Protein AF-0000000066058927 (afdb_homodimer)

Organism: Dictyostelium discoideum (NCBI:txid44689)

Secondary structure (DSSP, 8-state):
--HHHHHHHHHHHHHHHHHHHHHHHHHHHHTTGGGSHHHHHHHHHHHHHHHHHHHHHH---GGGTTT-GGGGSHHHHHHHHHHHHHHH--SSTHHHHHHHHHHHHHHHHHHHHHHH-----THHHHHHTS--------/--HHHHHHHHHHHHHHHHHHHHHHHHHHHHTTGGGSHHHHHHHHHHHHHHHHHHHHHH---GGGTTT-GGGGSHHHHHHHHHHHHHHH--SSTHHHHHHHHHHHHHHHHHHHHHHH-----THHHHHHTS--------

Foldseek 3Di:
DPLVVVVVVLLVLQLVLLVLLLVLLVVLVVVVVCVDVVSVVSSVVSNVSSVVSNCCSVPPDPVCCVVCVLCLALLSSLVVQLVNLVVQCDDDDSSPVSSVSSNVSSVVSNVVSVVSDRPPPCPVVVVVPPPPPPPPPD/DDLVVVVVVLLVLQLVLLVLLLVLLVVLVVVVVCVDVVSVVSSVVSNVSSVVSNCCSVPPDPVCCVVCVLCLALLSSLVVQLVNLVVQCDDDDSSPVSSVSSNVSSVVSNVVSVVSDRPPPCPVVVVVPPPPPPPPPD

Structure (mmCIF, N/CA/C/O backbone):
data_AF-0000000066058927-model_v1
#
loop_
_entity.id
_entity.type
_entity.pdbx_description
1 polymer 'Membrane protein P8A7'
#
loop_
_atom_site.group_PDB
_atom_site.id
_atom_site.type_symbol
_atom_site.label_atom_id
_atom_site.label_alt_id
_atom_site.label_comp_id
_atom_site.label_asym_id
_atom_site.label_entity_id
_atom_site.label_seq_id
_atom_site.pdbx_PDB_ins_code
_atom_site.Cartn_x
_atom_site.Cartn_y
_atom_site.Cartn_z
_atom_site.occupancy
_atom_site.B_iso_or_equiv
_atom_site.auth_seq_id
_atom_site.auth_comp_id
_atom_site.auth_asym_id
_atom_site.auth_atom_id
_atom_site.pdbx_PDB_model_num
ATOM 1 N N . MET A 1 1 ? -27.188 2.855 18.984 1 59.97 1 MET A N 1
ATOM 2 C CA . MET A 1 1 ? -25.766 2.686 19.266 1 59.97 1 MET A CA 1
ATOM 3 C C . MET A 1 1 ? -25.047 4.031 19.281 1 59.97 1 MET A C 1
ATOM 5 O O . MET A 1 1 ? -25.172 4.816 18.328 1 59.97 1 MET A O 1
ATOM 9 N N . SER A 1 2 ? -24.547 4.34 20.438 1 80.5 2 SER A N 1
ATOM 10 C CA . SER A 1 2 ? -23.828 5.605 20.547 1 80.5 2 SER A CA 1
ATOM 11 C C . SER A 1 2 ? -22.641 5.641 19.594 1 80.5 2 SER A C 1
ATOM 13 O O . SER A 1 2 ? -22.109 4.594 19.203 1 80.5 2 SER A O 1
ATOM 15 N N . GLN A 1 3 ? -22.391 6.734 19.016 1 81.5 3 GLN A N 1
ATOM 16 C CA . GLN A 1 3 ? -21.25 6.938 18.125 1 81.5 3 GLN A CA 1
ATOM 17 C C . GLN A 1 3 ? -19.969 6.379 18.734 1 81.5 3 GLN A C 1
ATOM 19 O O . GLN A 1 3 ? -19.141 5.793 18.031 1 81.5 3 GLN A O 1
ATOM 24 N N . SER A 1 4 ? -19.828 6.434 20.031 1 84.06 4 SER A N 1
ATOM 25 C CA . SER A 1 4 ? -18.641 5.941 20.719 1 84.06 4 SER A CA 1
ATOM 26 C C . SER A 1 4 ? -18.547 4.422 20.625 1 84.06 4 SER A C 1
ATOM 28 O O . SER A 1 4 ? -17.453 3.877 20.422 1 84.06 4 SER A O 1
ATOM 30 N N . THR A 1 5 ? -19.688 3.832 20.766 1 88.44 5 THR A N 1
ATOM 31 C CA . THR A 1 5 ? -19.703 2.375 20.703 1 88.44 5 THR A CA 1
ATOM 32 C C . THR A 1 5 ? -19.375 1.9 19.281 1 88.44 5 THR A C 1
ATOM 34 O O . THR A 1 5 ? -18.672 0.903 19.109 1 88.44 5 THR A O 1
ATOM 37 N N . ALA A 1 6 ? -19.859 2.57 18.359 1 88.31 6 ALA A N 1
ATOM 38 C CA . ALA A 1 6 ? -19.578 2.227 16.969 1 88.31 6 ALA A CA 1
ATOM 39 C C . ALA A 1 6 ? -18.094 2.326 16.656 1 88.31 6 ALA A C 1
ATOM 41 O O . ALA A 1 6 ? -17.531 1.479 15.953 1 88.31 6 ALA A O 1
ATOM 42 N N . TYR A 1 7 ? -17.469 3.305 17.219 1 87.06 7 TYR A N 1
ATOM 43 C CA . TYR A 1 7 ? -16.031 3.5 17.016 1 87.06 7 TYR A CA 1
ATOM 44 C C . TYR A 1 7 ? -15.242 2.357 17.625 1 87.06 7 TYR A C 1
ATOM 46 O O . TYR A 1 7 ? -14.289 1.862 17.016 1 87.06 7 TYR A O 1
ATOM 54 N N . ILE A 1 8 ? -15.641 1.961 18.766 1 90.38 8 ILE A N 1
ATOM 55 C CA . ILE A 1 8 ? -14.945 0.874 19.438 1 90.38 8 ILE A CA 1
ATOM 56 C C . ILE A 1 8 ? -15.125 -0.423 18.656 1 90.38 8 ILE A C 1
ATOM 58 O O . ILE A 1 8 ? -14.188 -1.209 18.516 1 90.38 8 ILE A O 1
ATOM 62 N N . ILE A 1 9 ? -16.266 -0.62 18.141 1 93.12 9 ILE A N 1
ATOM 63 C CA . ILE A 1 9 ? -16.547 -1.818 17.359 1 93.12 9 ILE A CA 1
ATOM 64 C C . ILE A 1 9 ? -15.695 -1.821 16.094 1 93.12 9 ILE A C 1
ATOM 66 O O . ILE A 1 9 ? -15.109 -2.848 15.734 1 93.12 9 ILE A O 1
ATOM 70 N N . LEU A 1 10 ? -15.594 -0.706 15.492 1 93.31 10 LEU A N 1
ATOM 71 C CA . LEU A 1 10 ? -14.805 -0.615 14.266 1 93.31 10 LEU A CA 1
ATOM 72 C C . LEU A 1 10 ? -13.32 -0.834 14.555 1 93.31 10 LEU A C 1
ATOM 74 O O . LEU A 1 10 ? -12.625 -1.489 13.781 1 93.31 10 LEU A O 1
ATOM 78 N N . ASN A 1 11 ? -12.953 -0.323 15.648 1 93.94 11 ASN A N 1
ATOM 79 C CA . ASN A 1 11 ? -11.562 -0.534 16.047 1 93.94 11 ASN A CA 1
ATOM 80 C C . ASN A 1 11 ? -11.258 -2.014 16.266 1 93.94 11 ASN A C 1
ATOM 82 O O . ASN A 1 11 ? -10.234 -2.516 15.805 1 93.94 11 ASN A O 1
ATOM 86 N N . ILE A 1 12 ? -12.078 -2.68 16.875 1 95.5 12 ILE A N 1
ATOM 87 C CA . ILE A 1 12 ? -11.906 -4.105 17.141 1 95.5 12 ILE A CA 1
ATOM 88 C C . ILE A 1 12 ? -11.938 -4.875 15.82 1 95.5 12 ILE A C 1
ATOM 90 O O . ILE A 1 12 ? -11.141 -5.797 15.617 1 95.5 12 ILE A O 1
ATOM 94 N N . LEU A 1 13 ? -12.836 -4.484 14.961 1 96.75 13 LEU A N 1
ATOM 95 C CA . LEU A 1 13 ? -12.922 -5.137 13.656 1 96.75 13 LEU A CA 1
ATOM 96 C C . LEU A 1 13 ? -11.625 -4.969 12.875 1 96.75 13 LEU A C 1
ATOM 98 O O . LEU A 1 13 ? -11.156 -5.91 12.227 1 96.75 13 LEU A O 1
ATOM 102 N N . VAL A 1 14 ? -11.086 -3.771 12.977 1 96.88 14 VAL A N 1
ATOM 103 C CA . VAL A 1 14 ? -9.844 -3.488 12.258 1 96.88 14 VAL A CA 1
ATOM 104 C C . VAL A 1 14 ? -8.703 -4.312 12.852 1 96.88 14 VAL A C 1
ATOM 106 O O . VAL A 1 14 ? -7.875 -4.855 12.117 1 96.88 14 VAL A O 1
ATOM 109 N N . ILE A 1 15 ? -8.688 -4.469 14.156 1 97 15 ILE A N 1
ATOM 110 C CA . ILE A 1 15 ? -7.684 -5.293 14.82 1 97 15 ILE A CA 1
ATOM 111 C C . ILE A 1 15 ? -7.855 -6.75 14.398 1 97 15 ILE A C 1
ATOM 113 O O . ILE A 1 15 ? -6.879 -7.43 14.078 1 97 15 ILE A O 1
ATOM 117 N N . LEU A 1 16 ? -9.023 -7.184 14.297 1 97.25 16 LEU A N 1
ATOM 118 C CA . LEU A 1 16 ? -9.312 -8.555 13.875 1 97.25 16 LEU A CA 1
ATOM 119 C C . LEU A 1 16 ? -8.852 -8.789 12.445 1 97.25 16 LEU A C 1
ATOM 121 O O . LEU A 1 16 ? -8.242 -9.812 12.148 1 97.25 16 LEU A O 1
ATOM 125 N N . ALA A 1 17 ? -9.172 -7.852 11.625 1 97.62 17 ALA A N 1
ATOM 126 C CA . ALA A 1 17 ? -8.719 -7.961 10.242 1 97.62 17 ALA A CA 1
ATOM 127 C C . ALA A 1 17 ? -7.199 -8.047 10.164 1 97.62 17 ALA A C 1
ATOM 129 O O . ALA A 1 17 ? -6.66 -8.859 9.406 1 97.62 17 ALA A O 1
ATOM 130 N N . GLY A 1 18 ? -6.543 -7.188 10.969 1 97.69 18 GLY A N 1
ATOM 131 C CA . GLY A 1 18 ? -5.094 -7.25 11.008 1 97.69 18 GLY A CA 1
ATOM 132 C C . GLY A 1 18 ? -4.566 -8.602 11.469 1 97.69 18 GLY A C 1
ATOM 133 O O . GLY A 1 18 ? -3.582 -9.102 10.922 1 97.69 18 GLY A O 1
ATOM 134 N N . CYS A 1 19 ? -5.172 -9.188 12.391 1 96.94 19 CYS A N 1
ATOM 135 C CA . CYS A 1 19 ? -4.793 -10.508 12.891 1 96.94 19 CYS A CA 1
ATOM 136 C C . CYS A 1 19 ? -4.996 -11.57 11.82 1 96.94 19 CYS A C 1
ATOM 138 O O . CYS A 1 19 ? -4.148 -12.445 11.641 1 96.94 19 CYS A O 1
ATOM 140 N N . PHE A 1 20 ? -6.062 -11.461 11.148 1 96.94 20 PHE A N 1
ATOM 141 C CA . PHE A 1 20 ? -6.316 -12.406 10.062 1 96.94 20 PHE A CA 1
ATOM 142 C C . PHE A 1 20 ? -5.262 -12.273 8.969 1 96.94 20 PHE A C 1
ATOM 144 O O . PHE A 1 20 ? -4.789 -13.273 8.43 1 96.94 20 PHE A O 1
ATOM 151 N N . ILE A 1 21 ? -4.914 -11.062 8.656 1 97.38 21 ILE A N 1
ATOM 152 C CA . ILE A 1 21 ? -3.904 -10.805 7.633 1 97.38 21 ILE A CA 1
ATOM 153 C C . ILE A 1 21 ? -2.568 -11.406 8.07 1 97.38 21 ILE A C 1
ATOM 155 O O . ILE A 1 21 ? -1.904 -12.086 7.281 1 97.38 21 ILE A O 1
ATOM 159 N N . THR A 1 22 ? -2.316 -11.172 9.32 1 96.88 22 THR A N 1
ATOM 160 C CA . THR A 1 22 ? -1.085 -11.734 9.859 1 96.88 22 THR A CA 1
ATOM 161 C C . THR A 1 22 ? -1.123 -13.258 9.812 1 96.88 22 THR A C 1
ATOM 163 O O . THR A 1 22 ? -0.138 -13.906 9.445 1 96.88 22 THR A O 1
ATOM 166 N N . ALA A 1 23 ? -2.219 -13.859 10.102 1 95.56 23 ALA A N 1
ATOM 167 C CA . ALA A 1 23 ? -2.387 -15.312 10.086 1 95.56 23 ALA A CA 1
ATOM 168 C C . ALA A 1 23 ? -2.188 -15.867 8.68 1 95.56 23 ALA A C 1
ATOM 170 O O . ALA A 1 23 ? -1.61 -16.938 8.508 1 95.56 23 ALA A O 1
ATOM 171 N N . CYS A 1 24 ? -2.691 -15.172 7.711 1 94.12 24 CYS A N 1
ATOM 172 C CA . CYS A 1 24 ? -2.508 -15.602 6.328 1 94.12 24 CYS A CA 1
ATOM 173 C C . CYS A 1 24 ? -1.03 -15.602 5.949 1 94.12 24 CYS A C 1
ATOM 175 O O . CYS A 1 24 ? -0.571 -16.484 5.23 1 94.12 24 CYS A O 1
ATOM 177 N N . GLY A 1 25 ? -0.323 -14.656 6.383 1 93.5 25 GLY A N 1
ATOM 178 C CA . GLY A 1 25 ? 1.112 -14.648 6.148 1 93.5 25 GLY A CA 1
ATOM 179 C C . GLY A 1 25 ? 1.828 -15.828 6.777 1 93.5 25 GLY A C 1
ATOM 180 O O . GLY A 1 25 ? 2.666 -16.469 6.133 1 93.5 25 GLY A O 1
ATOM 181 N N . ILE A 1 26 ? 1.483 -16.031 8.008 1 93.56 26 ILE A N 1
ATOM 182 C CA . ILE A 1 26 ? 2.07 -17.172 8.711 1 93.56 26 ILE A CA 1
ATOM 183 C C . ILE A 1 26 ? 1.696 -18.469 8 1 93.56 26 ILE A C 1
ATOM 185 O O . ILE A 1 26 ? 2.533 -19.359 7.84 1 93.56 26 ILE A O 1
ATOM 189 N N . TYR A 1 27 ? 0.489 -18.562 7.574 1 91.06 27 TYR A N 1
ATOM 190 C CA . TYR A 1 27 ? -0.004 -19.75 6.879 1 91.06 27 TYR A CA 1
ATOM 191 C C . TYR A 1 27 ? 0.802 -20 5.609 1 91.06 27 TYR A C 1
ATOM 193 O O . TYR A 1 27 ? 1.1 -21.156 5.281 1 91.06 27 TYR A O 1
ATOM 201 N N . LEU A 1 28 ? 1.137 -18.984 4.902 1 89.31 28 LEU A N 1
ATOM 202 C CA . LEU A 1 28 ? 1.903 -19.141 3.67 1 89.31 28 LEU A CA 1
ATOM 203 C C . LEU A 1 28 ? 3.289 -19.703 3.959 1 89.31 28 LEU A C 1
ATOM 205 O O . LEU A 1 28 ? 3.809 -20.516 3.184 1 89.31 28 LEU A O 1
ATOM 209 N N . PHE A 1 29 ? 3.867 -19.422 5.086 1 88.31 29 PHE A N 1
ATOM 210 C CA . PHE A 1 29 ? 5.203 -19.875 5.445 1 88.31 29 PHE A CA 1
ATOM 211 C C . PHE A 1 29 ? 5.148 -21.297 6.02 1 88.31 29 PHE A C 1
ATOM 213 O O . PHE A 1 29 ? 6.047 -22.094 5.781 1 88.31 29 PHE A O 1
ATOM 220 N N . VAL A 1 30 ? 4.176 -21.672 6.668 1 86.19 30 VAL A N 1
ATOM 221 C CA . VAL A 1 30 ? 4.055 -22.984 7.309 1 86.19 30 VAL A CA 1
ATOM 222 C C . VAL A 1 30 ? 3.688 -24.031 6.27 1 86.19 30 VAL A C 1
ATOM 224 O O . VAL A 1 30 ? 4.16 -25.172 6.336 1 86.19 30 VAL A O 1
ATOM 227 N N . ASN A 1 31 ? 2.848 -23.656 5.309 1 84.31 31 ASN A N 1
ATOM 228 C CA . ASN A 1 31 ? 2.408 -24.641 4.312 1 84.31 31 ASN A CA 1
ATOM 229 C C . ASN A 1 31 ? 3.381 -24.719 3.139 1 84.31 31 ASN A C 1
ATOM 231 O O . ASN A 1 31 ? 3.084 -25.344 2.121 1 84.31 31 ASN A O 1
ATOM 235 N N . GLY A 1 32 ? 4.453 -24.109 3.229 1 73.88 32 GLY A N 1
ATOM 236 C CA . GLY A 1 32 ? 5.512 -24.25 2.238 1 73.88 32 GLY A CA 1
ATOM 237 C C . GLY A 1 32 ? 5.207 -23.547 0.934 1 73.88 32 GLY A C 1
ATOM 238 O O . GLY A 1 32 ? 5.695 -23.938 -0.126 1 73.88 32 GLY A O 1
ATOM 239 N N . LEU A 1 33 ? 4.262 -22.781 0.907 1 68.88 33 LEU A N 1
ATOM 240 C CA . LEU A 1 33 ? 3.938 -22.062 -0.318 1 68.88 33 LEU A CA 1
ATOM 241 C C . LEU A 1 33 ? 4.973 -20.984 -0.602 1 68.88 33 LEU A C 1
ATOM 243 O O . LEU A 1 33 ? 4.914 -20.312 -1.637 1 68.88 33 LEU A O 1
ATOM 247 N N . PHE A 1 34 ? 5.984 -21 0.252 1 68 34 PHE A N 1
ATOM 248 C CA . PHE A 1 34 ? 7.031 -20 0.116 1 68 34 PHE A CA 1
ATOM 249 C C . PHE A 1 34 ? 8.086 -20.453 -0.888 1 68 34 PHE A C 1
ATOM 251 O O . PHE A 1 34 ? 9.008 -19.703 -1.207 1 68 34 PHE A O 1
ATOM 258 N N . HIS A 1 35 ? 7.785 -21.562 -1.46 1 73.25 35 HIS A N 1
ATOM 259 C CA . HIS A 1 35 ? 8.781 -22.078 -2.398 1 73.25 35 HIS A CA 1
ATOM 260 C C . HIS A 1 35 ? 8.742 -21.312 -3.713 1 73.25 35 HIS A C 1
ATOM 262 O O . HIS A 1 35 ? 9.766 -21.172 -4.391 1 73.25 35 HIS A O 1
ATOM 268 N N . SER A 1 36 ? 7.582 -20.828 -3.932 1 79.81 36 SER A N 1
ATOM 269 C CA . SER A 1 36 ? 7.516 -19.938 -5.086 1 79.81 36 SER A CA 1
ATOM 270 C C . SER A 1 36 ? 7.84 -18.5 -4.695 1 79.81 36 SER A C 1
ATOM 272 O O . SER A 1 36 ? 7.566 -18.078 -3.57 1 79.81 36 SER A O 1
ATOM 274 N N . ILE A 1 37 ? 8.477 -17.719 -5.527 1 79.5 37 ILE A N 1
ATOM 275 C CA . ILE A 1 37 ? 8.867 -16.328 -5.254 1 79.5 37 ILE A CA 1
ATOM 276 C C . ILE A 1 37 ? 7.637 -15.523 -4.855 1 79.5 37 ILE A C 1
ATOM 278 O O . ILE A 1 37 ? 7.672 -14.773 -3.873 1 79.5 37 ILE A O 1
ATOM 282 N N . ILE A 1 38 ? 6.582 -15.719 -5.562 1 79.38 38 ILE A N 1
ATOM 283 C CA . ILE A 1 38 ? 5.363 -14.953 -5.309 1 79.38 38 ILE A CA 1
ATOM 284 C C . ILE A 1 38 ? 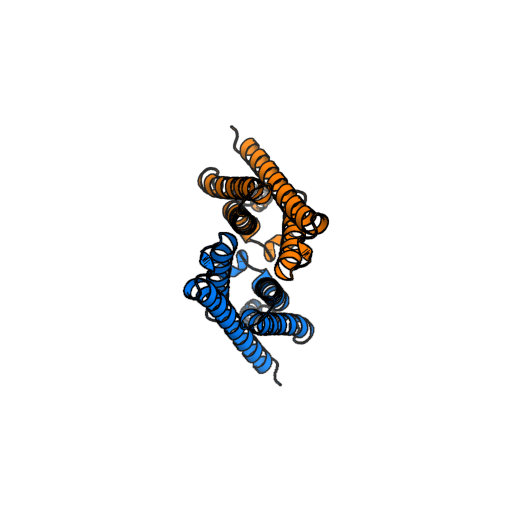4.809 -15.312 -3.934 1 79.38 38 ILE A C 1
ATOM 286 O O . ILE A 1 38 ? 4.348 -14.438 -3.195 1 79.38 38 ILE A O 1
ATOM 290 N N . GLY A 1 39 ? 4.859 -16.594 -3.65 1 85.19 39 GLY A N 1
ATOM 291 C CA . GLY A 1 39 ? 4.387 -17.016 -2.342 1 85.19 39 GLY A CA 1
ATOM 292 C C . GLY A 1 39 ? 5.191 -16.422 -1.197 1 85.19 39 GLY A C 1
ATOM 293 O O . GLY A 1 39 ? 4.625 -16.031 -0.177 1 85.19 39 GLY A O 1
ATOM 294 N N . PHE A 1 40 ? 6.43 -16.375 -1.397 1 87.69 40 PHE A N 1
ATOM 295 C CA . PHE A 1 40 ? 7.324 -15.82 -0.387 1 87.69 40 PHE A CA 1
ATOM 296 C C . PHE A 1 40 ? 7.055 -14.328 -0.186 1 87.69 40 PHE A C 1
ATOM 298 O O . PHE A 1 40 ? 6.961 -13.859 0.949 1 87.69 40 PHE A O 1
ATOM 305 N N . VAL A 1 41 ? 6.867 -13.617 -1.247 1 88.12 41 VAL A N 1
ATOM 306 C CA . VAL A 1 41 ? 6.684 -12.172 -1.202 1 88.12 41 VAL A CA 1
ATOM 307 C C . VAL A 1 41 ? 5.332 -11.844 -0.572 1 88.12 41 VAL A C 1
ATOM 309 O O . VAL A 1 41 ? 5.242 -10.977 0.3 1 88.12 41 VAL A O 1
ATOM 312 N N . LEU A 1 42 ? 4.371 -12.547 -0.969 1 90.56 42 LEU A N 1
ATOM 313 C CA . LEU A 1 42 ? 3.047 -12.328 -0.396 1 90.56 42 LEU A CA 1
ATOM 314 C C . LEU A 1 42 ? 3.049 -12.617 1.102 1 90.56 42 LEU A C 1
ATOM 316 O O . LEU A 1 42 ? 2.377 -11.922 1.871 1 90.56 42 LEU A O 1
ATOM 320 N N . GLY A 1 43 ? 3.787 -13.648 1.456 1 91 43 GLY A N 1
ATOM 321 C CA . GLY A 1 43 ? 3.914 -13.93 2.877 1 91 43 GLY A CA 1
ATOM 322 C C . GLY A 1 43 ? 4.48 -12.766 3.668 1 91 43 GLY A C 1
ATOM 323 O O . GLY A 1 43 ? 3.947 -12.406 4.719 1 91 43 GLY A O 1
ATOM 324 N N . ILE A 1 44 ? 5.465 -12.164 3.096 1 90.31 44 ILE A N 1
ATOM 325 C CA . ILE A 1 44 ? 6.102 -11.023 3.75 1 90.31 44 ILE A CA 1
ATOM 326 C C . ILE A 1 44 ? 5.141 -9.836 3.775 1 90.31 44 ILE A C 1
ATOM 328 O O . ILE A 1 44 ? 5.008 -9.164 4.797 1 90.31 44 ILE A O 1
ATOM 332 N N . TYR A 1 45 ? 4.527 -9.57 2.65 1 93.25 45 TYR A N 1
ATOM 333 C CA . TYR A 1 45 ? 3.555 -8.492 2.539 1 93.25 45 TYR A CA 1
ATOM 334 C C . TYR A 1 45 ? 2.475 -8.617 3.607 1 93.25 45 TYR A C 1
ATOM 336 O O . TYR A 1 45 ? 2.158 -7.641 4.297 1 93.25 45 TYR A O 1
ATOM 344 N N . TYR A 1 46 ? 1.959 -9.789 3.818 1 95.25 46 TYR A N 1
ATOM 345 C CA . TYR A 1 46 ? 0.866 -10 4.762 1 95.25 46 TYR A CA 1
ATOM 346 C C . TYR A 1 46 ? 1.351 -9.859 6.199 1 95.25 46 TYR A C 1
ATOM 348 O O . TYR A 1 46 ? 0.667 -9.258 7.035 1 95.25 46 TYR A O 1
ATOM 356 N N . LEU A 1 47 ? 2.51 -10.336 6.461 1 95.12 47 LEU A N 1
ATOM 357 C CA . LEU A 1 47 ? 3.057 -10.234 7.809 1 95.12 47 LEU A CA 1
ATOM 358 C C . LEU A 1 47 ? 3.316 -8.781 8.188 1 95.12 47 LEU A C 1
ATOM 360 O O . LEU A 1 47 ? 2.891 -8.328 9.25 1 95.12 47 LEU A O 1
ATOM 364 N N . LEU A 1 48 ? 3.896 -8.117 7.289 1 94.12 48 LEU A N 1
ATOM 365 C CA . LEU A 1 48 ? 4.234 -6.723 7.551 1 94.12 48 LEU A CA 1
ATOM 366 C C . LEU A 1 48 ? 2.975 -5.871 7.66 1 94.12 48 LEU A C 1
ATOM 368 O O . LEU A 1 48 ? 2.826 -5.098 8.609 1 94.12 48 LEU A O 1
ATOM 372 N N . ALA A 1 49 ? 2.133 -6.016 6.711 1 95.81 49 ALA A N 1
ATOM 373 C CA . ALA A 1 49 ? 0.917 -5.203 6.699 1 95.81 49 ALA A CA 1
ATOM 374 C C . ALA A 1 49 ? 0.038 -5.516 7.906 1 95.81 49 ALA A C 1
ATOM 376 O O . ALA A 1 49 ? -0.457 -4.605 8.57 1 95.81 49 ALA A O 1
ATOM 377 N N . GLY A 1 50 ? -0.145 -6.84 8.18 1 97.25 50 GLY A N 1
ATOM 378 C CA . GLY A 1 50 ? -0.998 -7.246 9.281 1 97.25 50 GLY A CA 1
ATOM 379 C C . GLY A 1 50 ? -0.508 -6.742 10.633 1 97.25 50 GLY A C 1
ATOM 380 O O . GLY A 1 50 ? -1.274 -6.156 11.398 1 97.25 50 GLY A O 1
ATOM 381 N N . VAL A 1 51 ? 0.713 -6.922 10.906 1 96.38 51 VAL A N 1
ATOM 382 C CA . VAL A 1 51 ? 1.304 -6.504 12.172 1 96.38 51 VAL A CA 1
ATOM 383 C C . VAL A 1 51 ? 1.239 -4.984 12.297 1 96.38 51 VAL A C 1
ATOM 385 O O . VAL A 1 51 ? 0.896 -4.457 13.359 1 96.38 51 VAL A O 1
ATOM 388 N N . CYS A 1 52 ? 1.521 -4.305 11.211 1 95.56 52 CYS A N 1
ATOM 389 C CA . CYS A 1 52 ? 1.473 -2.85 11.219 1 95.56 52 CYS A CA 1
ATOM 390 C C . CYS A 1 52 ? 0.063 -2.352 11.523 1 95.56 52 CYS A C 1
ATOM 392 O O . CYS A 1 52 ? -0.117 -1.423 12.312 1 95.56 52 CYS A O 1
ATOM 394 N N . ILE A 1 53 ? -0.907 -2.93 10.93 1 96.44 53 ILE A N 1
ATOM 395 C CA . ILE A 1 53 ? -2.293 -2.518 11.117 1 96.44 53 ILE A CA 1
ATOM 396 C C . ILE A 1 53 ? -2.695 -2.717 12.578 1 96.44 53 ILE A C 1
ATOM 398 O O . ILE A 1 53 ? -3.289 -1.826 13.195 1 96.44 53 ILE A O 1
ATOM 402 N N . VAL A 1 54 ? -2.332 -3.848 13.148 1 95.62 54 VAL A N 1
ATOM 403 C CA . VAL A 1 54 ? -2.682 -4.133 14.539 1 95.62 54 VAL A CA 1
ATOM 404 C C . VAL A 1 54 ? -1.978 -3.145 15.461 1 95.62 54 VAL A C 1
ATOM 406 O O . VAL A 1 54 ? -2.598 -2.584 16.375 1 95.62 54 VAL A O 1
ATOM 409 N N . LEU A 1 55 ? -0.748 -2.861 15.203 1 93.94 55 LEU A N 1
ATOM 410 C CA . LEU A 1 55 ? 0.02 -1.94 16.031 1 93.94 55 LEU A CA 1
ATOM 411 C C . LEU A 1 55 ? -0.554 -0.529 15.953 1 93.94 55 LEU A C 1
ATOM 413 O O . LEU A 1 55 ? -0.699 0.146 16.969 1 93.94 55 LEU A O 1
ATOM 417 N N . LEU A 1 56 ? -0.916 -0.12 14.781 1 92.31 56 LEU A N 1
ATOM 418 C CA . LEU A 1 56 ? -1.442 1.227 14.586 1 92.31 56 LEU A CA 1
ATOM 419 C C . LEU A 1 56 ? -2.797 1.386 15.266 1 92.31 56 LEU A C 1
ATOM 421 O O . LEU A 1 56 ? -3.141 2.477 15.727 1 92.31 56 LEU A O 1
ATOM 425 N N . GLU A 1 57 ? -3.498 0.342 15.328 1 92.25 57 GLU A N 1
ATOM 426 C CA . GLU A 1 57 ? -4.824 0.416 15.93 1 92.25 57 GLU A CA 1
ATOM 427 C C . GLU A 1 57 ? -4.734 0.434 17.453 1 92.25 57 GLU A C 1
ATOM 429 O O . GLU A 1 57 ? -5.637 0.937 18.125 1 92.25 57 GLU A O 1
ATOM 434 N N . ILE A 1 58 ? -3.674 -0.128 17.938 1 91.62 58 ILE A N 1
ATOM 435 C CA . ILE A 1 58 ? -3.49 -0.148 19.391 1 91.62 58 ILE A CA 1
ATOM 436 C C . ILE A 1 58 ? -2.848 1.16 19.844 1 91.62 58 ILE A C 1
ATOM 438 O O . ILE A 1 58 ? -3.299 1.777 20.812 1 91.62 58 ILE A O 1
ATOM 442 N N . VAL A 1 59 ? -1.824 1.486 19.062 1 87.25 59 VAL A N 1
ATOM 443 C CA . VAL A 1 59 ? -1.087 2.697 19.406 1 87.25 59 VAL A CA 1
ATOM 444 C C . VAL A 1 59 ? -0.786 3.5 18.156 1 87.25 59 VAL A C 1
ATOM 446 O O . VAL A 1 59 ? 0.016 3.076 17.312 1 87.25 59 VAL A O 1
ATOM 449 N N . PHE A 1 60 ? -1.532 4.465 17.859 1 83.56 60 PHE A N 1
ATOM 450 C CA . PHE A 1 60 ? -1.246 5.32 16.719 1 83.56 60 PHE A CA 1
ATOM 451 C C . PHE A 1 60 ? -0.401 6.516 17.141 1 83.56 60 PHE A C 1
ATOM 453 O O . PHE A 1 60 ? -0.927 7.508 17.641 1 83.56 60 PHE A O 1
ATOM 460 N N . PRO A 1 61 ? 0.901 6.371 16.797 1 83.69 61 PRO A N 1
ATOM 461 C CA . PRO A 1 61 ? 1.755 7.512 17.141 1 83.69 61 PRO A CA 1
ATOM 462 C C . PRO A 1 61 ? 1.441 8.758 16.328 1 83.69 61 PRO A C 1
ATOM 464 O O . PRO A 1 61 ? 1.221 8.664 15.109 1 83.69 61 PRO A O 1
ATOM 467 N N . GLN A 1 62 ? 1.426 9.867 16.953 1 86.06 62 GLN A N 1
ATOM 468 C CA . GLN A 1 62 ? 1.082 11.133 16.312 1 86.06 62 GLN A CA 1
ATOM 469 C C . GLN A 1 62 ? 2.059 11.469 15.195 1 86.06 62 GLN A C 1
ATOM 471 O O . GLN A 1 62 ? 1.686 12.102 14.211 1 86.06 62 GLN A O 1
ATOM 476 N N . LYS A 1 63 ? 3.236 10.969 15.352 1 85.69 63 LYS A N 1
ATOM 477 C CA . LYS A 1 63 ? 4.254 11.219 14.336 1 85.69 63 LYS A CA 1
ATOM 478 C C . LYS A 1 63 ? 3.875 10.555 13.016 1 85.69 63 LYS A C 1
ATOM 480 O O . LYS A 1 63 ? 4.281 11.008 11.945 1 85.69 63 LYS A O 1
ATOM 485 N N . LEU A 1 64 ? 3.01 9.586 13.102 1 89.12 64 LEU A N 1
ATOM 486 C CA . LEU A 1 64 ? 2.654 8.82 11.906 1 89.12 64 LEU A CA 1
ATOM 487 C C . LEU A 1 64 ? 1.548 9.523 11.125 1 89.12 64 LEU A C 1
ATOM 489 O O . LEU A 1 64 ? 1.315 9.211 9.961 1 89.12 64 LEU A O 1
ATOM 493 N N . VAL A 1 65 ? 0.995 10.562 11.75 1 86.81 65 VAL A N 1
ATOM 494 C CA . VAL A 1 65 ? -0.102 11.266 11.102 1 86.81 65 VAL A CA 1
ATOM 495 C C . VAL A 1 65 ? 0.424 12.023 9.883 1 86.81 65 VAL A C 1
ATOM 497 O O . VAL A 1 65 ? -0.22 12.047 8.828 1 86.81 65 VAL A O 1
ATOM 500 N N . ASN A 1 66 ? 1.584 12.531 10.062 1 86.56 66 ASN A N 1
ATOM 501 C CA . ASN A 1 66 ? 2.17 13.297 8.969 1 86.56 66 ASN A CA 1
ATOM 502 C C . ASN A 1 66 ? 2.604 12.391 7.82 1 86.56 66 ASN A C 1
ATOM 504 O O . ASN A 1 66 ? 2.701 12.836 6.676 1 86.56 66 ASN A O 1
ATOM 508 N N . LEU A 1 67 ? 2.773 11.133 8.156 1 88.31 67 LEU A N 1
ATOM 509 C CA . LEU A 1 67 ? 3.229 10.188 7.141 1 88.31 67 LEU A CA 1
ATOM 510 C C . LEU A 1 67 ? 2.051 9.43 6.535 1 88.31 67 LEU A C 1
ATOM 512 O O . LEU A 1 67 ? 2.021 9.188 5.328 1 88.31 67 LEU A O 1
ATOM 516 N N . PHE A 1 68 ? 1.144 9.094 7.457 1 90.94 68 PHE A N 1
ATOM 517 C CA . PHE A 1 68 ? 0.005 8.281 7.051 1 90.94 68 PHE A CA 1
ATOM 518 C C . PHE A 1 68 ? -1.308 8.961 7.418 1 90.94 68 PHE A C 1
ATOM 520 O O . PHE A 1 68 ? -2.174 8.352 8.047 1 90.94 68 PHE A O 1
ATOM 527 N N . GLY A 1 69 ? -1.474 10.172 6.891 1 90.19 69 GLY A N 1
ATOM 528 C CA . GLY A 1 69 ? -2.676 10.93 7.211 1 90.19 69 GLY A CA 1
ATOM 529 C C . GLY A 1 69 ? -3.949 10.25 6.746 1 90.19 69 GLY A C 1
ATOM 530 O O . GLY A 1 69 ? -4.984 10.336 7.41 1 90.19 69 GLY A O 1
ATOM 531 N N . PHE A 1 70 ? -3.889 9.539 5.699 1 90.75 70 PHE A N 1
ATOM 532 C CA . PHE A 1 70 ? -5.062 8.867 5.16 1 90.75 70 PHE A CA 1
ATOM 533 C C . PHE A 1 70 ? -5.586 7.82 6.137 1 90.75 70 PHE A C 1
ATOM 535 O O . PHE A 1 70 ? -6.781 7.523 6.156 1 90.75 70 PHE A O 1
ATOM 542 N N . TYR A 1 71 ? -4.668 7.332 6.949 1 91.88 71 TYR A N 1
ATOM 543 C CA . TYR A 1 71 ? -5.023 6.25 7.863 1 91.88 71 TYR A CA 1
ATOM 544 C C . TYR A 1 71 ? -5.836 6.777 9.039 1 91.88 71 TYR A C 1
ATOM 546 O O . TYR A 1 71 ? -6.469 6 9.766 1 91.88 71 TYR A O 1
ATOM 554 N N . THR A 1 72 ? -5.852 8.086 9.195 1 89.62 72 THR A N 1
ATOM 555 C CA . THR A 1 72 ? -6.617 8.664 10.297 1 89.62 72 THR A CA 1
ATOM 556 C C . THR A 1 72 ? -8.109 8.688 9.961 1 89.62 72 THR A C 1
ATOM 558 O O . THR A 1 72 ? -8.945 8.852 10.852 1 89.62 72 THR A O 1
ATOM 561 N N . TYR A 1 73 ? -8.344 8.438 8.711 1 89.12 73 TYR A N 1
ATOM 562 C CA . TYR A 1 73 ? -9.734 8.383 8.258 1 89.12 73 TYR A CA 1
ATOM 563 C C . TYR A 1 73 ? -10.227 6.945 8.18 1 89.12 73 TYR A C 1
ATOM 565 O O . TYR A 1 73 ? -9.469 6.047 7.797 1 89.12 73 TYR A O 1
ATOM 573 N N . TRP A 1 74 ? -11.477 6.793 8.461 1 91.5 74 TRP A N 1
ATOM 574 C CA . TRP A 1 74 ? -12.07 5.465 8.352 1 91.5 74 TRP A CA 1
ATOM 575 C C . TRP A 1 74 ? -12.086 4.996 6.898 1 91.5 74 TRP A C 1
ATOM 577 O O . TRP A 1 74 ? -11.914 3.807 6.621 1 91.5 74 TRP A O 1
ATOM 587 N N . PHE A 1 75 ? -12.273 5.918 6.066 1 92 75 PHE A N 1
ATOM 588 C CA . PHE A 1 75 ? -12.289 5.59 4.645 1 92 75 PHE A CA 1
ATOM 589 C C . PHE A 1 75 ? -10.93 5.074 4.188 1 92 75 PHE A C 1
ATOM 591 O O . PHE A 1 75 ? -10.844 4.074 3.477 1 92 75 PHE A O 1
ATOM 598 N N . GLY A 1 76 ? -9.938 5.77 4.672 1 92.69 76 GLY A N 1
ATOM 599 C CA . GLY A 1 76 ? -8.594 5.352 4.312 1 92.69 76 GLY A CA 1
ATOM 600 C C . GLY A 1 76 ? -8.219 3.99 4.871 1 92.69 76 GLY A C 1
ATOM 601 O O . GLY A 1 76 ? -7.66 3.154 4.16 1 92.69 76 GLY A O 1
ATOM 602 N N . LYS A 1 77 ? -8.602 3.773 6.035 1 94 77 LYS A N 1
ATOM 603 C CA . LYS A 1 77 ? -8.352 2.486 6.672 1 94 77 LYS A CA 1
ATOM 604 C C . LYS A 1 77 ? -9.07 1.358 5.938 1 94 77 LYS A C 1
ATOM 606 O O . LYS A 1 77 ? -8.469 0.321 5.645 1 94 77 LYS A O 1
ATOM 611 N N . GLY A 1 78 ? -10.258 1.66 5.684 1 95.44 78 GLY A N 1
ATOM 612 C CA . GLY A 1 78 ? -11.062 0.662 4.996 1 95.44 78 GLY A CA 1
ATOM 613 C C . GLY A 1 78 ? -10.531 0.321 3.615 1 95.44 78 GLY A C 1
ATOM 614 O O . GLY A 1 78 ? -10.508 -0.849 3.229 1 95.44 78 GLY A O 1
ATOM 615 N N . ALA A 1 79 ? -10.133 1.308 2.949 1 94.62 79 ALA A N 1
ATOM 616 C CA . ALA A 1 79 ? -9.586 1.099 1.607 1 94.62 79 ALA A CA 1
ATOM 617 C C . ALA A 1 79 ? -8.328 0.243 1.653 1 94.62 79 ALA A C 1
ATOM 619 O O . ALA A 1 79 ? -8.164 -0.676 0.847 1 94.62 79 ALA A O 1
ATOM 620 N N . LEU A 1 80 ? -7.484 0.565 2.562 1 95.06 80 LEU A N 1
ATOM 621 C CA . LEU A 1 80 ? -6.246 -0.189 2.711 1 95.06 80 LEU A CA 1
ATOM 622 C C . LEU A 1 80 ? -6.535 -1.649 3.041 1 95.06 80 LEU A C 1
ATOM 624 O O . LEU A 1 80 ? -5.973 -2.553 2.418 1 95.06 80 LEU A O 1
ATOM 628 N N . ILE A 1 81 ? -7.402 -1.853 3.936 1 97.31 81 ILE A N 1
ATOM 629 C CA . ILE A 1 81 ? -7.738 -3.199 4.383 1 97.31 81 ILE A CA 1
ATOM 630 C C . ILE A 1 81 ? -8.406 -3.969 3.246 1 97.31 81 ILE A C 1
ATOM 632 O O . ILE A 1 81 ? -8.125 -5.148 3.035 1 97.31 81 ILE A O 1
ATOM 636 N N . SER A 1 82 ? -9.266 -3.324 2.545 1 95.69 82 SER A N 1
ATOM 637 C CA . SER A 1 82 ? -9.945 -3.969 1.425 1 95.69 82 SER A CA 1
ATOM 638 C C . SER A 1 82 ? -8.953 -4.363 0.333 1 95.69 82 SER A C 1
ATOM 640 O O . SER A 1 82 ? -9.078 -5.434 -0.262 1 95.69 82 SER A O 1
ATOM 642 N N . LEU A 1 83 ? -8.039 -3.518 0.078 1 93.12 83 LEU A N 1
ATOM 643 C CA . LEU A 1 83 ? -7.02 -3.801 -0.93 1 93.12 83 LEU A CA 1
ATOM 644 C C . LEU A 1 83 ? -6.195 -5.023 -0.542 1 93.12 83 LEU A C 1
ATOM 646 O O . LEU A 1 83 ? -5.914 -5.879 -1.383 1 93.12 83 LEU A O 1
ATOM 650 N N . ILE A 1 84 ? -5.793 -5.09 0.712 1 95.12 84 ILE A N 1
ATOM 651 C CA . ILE A 1 84 ? -5.027 -6.234 1.197 1 95.12 84 ILE A CA 1
ATOM 652 C C . ILE A 1 84 ? -5.895 -7.492 1.144 1 95.12 84 ILE A C 1
ATOM 654 O O . ILE A 1 84 ? -5.418 -8.562 0.759 1 95.12 84 ILE A O 1
ATOM 658 N N . GLY A 1 85 ? -7.172 -7.363 1.498 1 95.19 85 GLY A N 1
ATOM 659 C CA . GLY A 1 85 ? -8.094 -8.484 1.42 1 95.19 85 GLY A CA 1
ATOM 660 C C . GLY A 1 85 ? -8.234 -9.039 0.017 1 95.19 85 GLY A C 1
ATOM 661 O O . GLY A 1 85 ? -8.328 -10.258 -0.167 1 95.19 85 GLY A O 1
ATOM 662 N N . LEU A 1 86 ? -8.242 -8.141 -0.883 1 91.81 86 LEU A N 1
ATOM 663 C CA . LEU A 1 86 ? -8.312 -8.57 -2.273 1 91.81 86 LEU A CA 1
ATOM 664 C C . LEU A 1 86 ? -7.09 -9.398 -2.646 1 91.81 86 LEU A C 1
ATOM 666 O O . LEU A 1 86 ? -7.191 -10.359 -3.418 1 91.81 86 LEU A O 1
ATOM 670 N N . LEU A 1 87 ? -5.996 -9.086 -2.127 1 90.75 87 LEU A N 1
ATOM 671 C CA . LEU A 1 87 ? -4.762 -9.812 -2.402 1 90.75 87 LEU A CA 1
ATOM 672 C C . LEU A 1 87 ? -4.789 -11.195 -1.768 1 90.75 87 LEU A C 1
ATOM 674 O O . LEU A 1 87 ? -4.18 -12.133 -2.283 1 90.75 87 LEU A O 1
ATOM 678 N N . ILE A 1 88 ? -5.473 -11.281 -0.692 1 93.12 88 ILE A N 1
ATOM 679 C CA . ILE A 1 88 ? -5.539 -12.539 0.05 1 93.12 88 ILE A CA 1
ATOM 680 C C . ILE A 1 88 ? -6.527 -13.484 -0.626 1 93.12 88 ILE A C 1
ATOM 682 O O . ILE A 1 88 ? -6.375 -14.703 -0.55 1 93.12 88 ILE A O 1
ATOM 686 N N . LEU A 1 89 ? -7.457 -12.945 -1.318 1 88.31 89 LEU A N 1
ATOM 687 C CA . LEU A 1 89 ? -8.523 -13.742 -1.919 1 88.31 89 LEU A CA 1
ATOM 688 C C . LEU A 1 89 ? -7.949 -14.812 -2.84 1 88.31 89 LEU A C 1
ATOM 690 O O . LEU A 1 89 ? -7.164 -14.508 -3.74 1 88.31 89 LEU A O 1
ATOM 694 N N . GLY A 1 90 ? -8.219 -15.977 -2.549 1 84.12 90 GLY A N 1
ATOM 695 C CA . GLY A 1 90 ? -7.762 -17.109 -3.332 1 84.12 90 GLY A CA 1
ATOM 696 C C . GLY A 1 90 ? -8.898 -17.984 -3.842 1 84.12 90 GLY A C 1
ATOM 697 O O . GLY A 1 90 ? -10.062 -17.609 -3.725 1 84.12 90 GLY A O 1
ATOM 698 N N . ASN A 1 91 ? -8.461 -19.016 -4.492 1 76.56 91 ASN A N 1
ATOM 699 C CA . ASN A 1 91 ? -9.438 -19.859 -5.152 1 76.56 91 ASN A CA 1
ATOM 700 C C . ASN A 1 91 ? -10.164 -20.766 -4.156 1 76.56 91 ASN A C 1
ATOM 702 O O . ASN A 1 91 ? -11.328 -21.109 -4.359 1 76.56 91 ASN A O 1
ATOM 706 N N . SER A 1 92 ? -9.531 -21.219 -3.234 1 74.06 92 SER A N 1
ATOM 707 C CA . SER A 1 92 ? -10.273 -22.078 -2.324 1 74.06 92 SER A CA 1
ATOM 708 C C . SER A 1 92 ? -9.57 -22.203 -0.973 1 74.06 92 SER A C 1
ATOM 710 O O . SER A 1 92 ? -8.438 -21.75 -0.818 1 74.06 92 SER A O 1
ATOM 712 N N . GLY A 1 93 ? -10.453 -22.562 0.008 1 83.44 93 GLY A N 1
ATOM 713 C CA . GLY A 1 93 ? -9.898 -22.922 1.301 1 83.44 93 GLY A CA 1
ATOM 714 C C . GLY A 1 93 ? -9.773 -21.75 2.252 1 83.44 93 GLY A C 1
ATOM 715 O O . GLY A 1 93 ? -10.703 -20.938 2.371 1 83.44 93 GLY A O 1
ATOM 716 N N . PHE A 1 94 ? -8.68 -21.75 2.992 1 84.62 94 PHE A N 1
ATOM 717 C CA . PHE A 1 94 ? -8.383 -20.781 4.039 1 84.62 94 PHE A CA 1
ATOM 718 C C . PHE A 1 94 ? -8.289 -19.375 3.461 1 84.62 94 PHE A C 1
ATOM 720 O O . PHE A 1 94 ? -8.828 -18.422 4.035 1 84.62 94 PHE A O 1
ATOM 727 N N . PHE A 1 95 ? -7.785 -19.219 2.291 1 88.81 95 PHE A N 1
ATOM 728 C CA . PHE A 1 95 ? -7.543 -17.906 1.695 1 88.81 95 PHE A CA 1
ATOM 729 C C . PHE A 1 95 ? -8.844 -17.297 1.179 1 88.81 95 PHE A C 1
ATOM 731 O O . PHE A 1 95 ? -9.023 -16.078 1.216 1 88.81 95 PHE A O 1
ATOM 738 N N . LEU A 1 96 ? -9.688 -18.109 0.745 1 90.19 96 LEU A N 1
ATOM 739 C CA . LEU A 1 96 ? -10.984 -17.609 0.283 1 90.19 96 LEU A CA 1
ATOM 740 C C . LEU A 1 96 ? -11.781 -17.031 1.441 1 90.19 96 LEU A C 1
ATOM 742 O O . LEU A 1 96 ? -12.297 -15.914 1.347 1 90.19 96 LEU A O 1
ATOM 746 N N . ALA A 1 97 ? -11.867 -17.75 2.5 1 92.62 97 ALA A N 1
ATOM 747 C CA . ALA A 1 97 ? -12.617 -17.312 3.67 1 92.62 97 ALA A CA 1
ATOM 748 C C . ALA A 1 97 ? -11.977 -16.078 4.293 1 92.62 97 ALA A C 1
ATOM 750 O O . ALA A 1 97 ? -12.656 -15.086 4.566 1 92.62 97 ALA A O 1
ATOM 751 N N . ALA A 1 98 ? -10.688 -16.156 4.496 1 93.25 98 ALA A N 1
ATOM 752 C CA . ALA A 1 98 ? -9.977 -15.047 5.121 1 93.25 98 ALA A CA 1
ATOM 753 C C . ALA A 1 98 ? -10.078 -13.781 4.273 1 93.25 98 ALA A C 1
ATOM 755 O O . ALA A 1 98 ? -10.305 -12.688 4.801 1 93.25 98 ALA A O 1
ATOM 756 N N . GLY A 1 99 ? -9.938 -13.93 2.988 1 93.75 99 GLY A N 1
ATOM 757 C CA . GLY A 1 99 ? -10.062 -12.789 2.094 1 93.75 99 GLY A CA 1
ATOM 758 C C . GLY A 1 99 ? -11.422 -12.125 2.164 1 93.75 99 GLY A C 1
ATOM 759 O O . GLY A 1 99 ? -11.508 -10.891 2.234 1 93.75 99 GLY A O 1
ATOM 760 N N . ILE A 1 100 ? -12.375 -12.938 2.215 1 94.56 100 ILE A N 1
ATOM 761 C CA . ILE A 1 100 ? -13.742 -12.422 2.26 1 94.56 100 ILE A CA 1
ATOM 762 C C . ILE A 1 100 ? -13.961 -11.656 3.562 1 94.56 100 ILE A C 1
ATOM 764 O O . ILE A 1 100 ? -14.508 -10.555 3.555 1 94.56 100 ILE A O 1
ATOM 768 N N . ILE A 1 101 ? -13.523 -12.18 4.578 1 96.31 101 ILE A N 1
ATOM 769 C CA . ILE A 1 101 ? -13.695 -11.547 5.879 1 96.31 101 ILE A CA 1
ATOM 770 C C . ILE A 1 101 ? -12.969 -10.203 5.902 1 96.31 101 ILE A C 1
ATOM 772 O O . ILE A 1 101 ? -13.531 -9.188 6.312 1 96.31 101 ILE A O 1
ATOM 776 N N . VAL A 1 102 ? -11.75 -10.18 5.477 1 97.31 102 VAL A N 1
ATOM 777 C CA . VAL A 1 102 ? -10.93 -8.977 5.512 1 97.31 102 VAL A CA 1
ATOM 778 C C . VAL A 1 102 ? -11.531 -7.91 4.609 1 97.31 102 VAL A C 1
ATOM 780 O O . VAL A 1 102 ? -11.625 -6.742 4.992 1 97.31 102 VAL A O 1
ATOM 783 N N . ILE A 1 103 ? -12.031 -8.305 3.471 1 96.75 103 ILE A N 1
ATOM 784 C CA . ILE A 1 103 ? -12.656 -7.355 2.557 1 96.75 103 ILE A CA 1
ATOM 785 C C . ILE A 1 103 ? -13.93 -6.801 3.188 1 96.75 103 ILE A C 1
ATOM 787 O O . ILE A 1 103 ? -14.203 -5.602 3.104 1 96.75 103 ILE A O 1
ATOM 791 N N . ALA A 1 104 ? -14.633 -7.629 3.783 1 97.62 104 ALA A N 1
ATOM 792 C CA . ALA A 1 104 ? -15.875 -7.215 4.426 1 97.62 104 ALA A CA 1
ATOM 793 C C . ALA A 1 104 ? -15.617 -6.164 5.5 1 97.62 104 ALA A C 1
ATOM 795 O O . ALA A 1 104 ? -16.312 -5.148 5.566 1 97.62 104 ALA A O 1
ATOM 796 N N . VAL A 1 105 ? -14.617 -6.391 6.309 1 97.44 105 VAL A N 1
ATOM 797 C CA . VAL A 1 105 ? -14.273 -5.438 7.355 1 97.44 105 VAL A CA 1
ATOM 798 C C . VAL A 1 105 ? -13.875 -4.102 6.727 1 97.44 105 VAL A C 1
ATOM 800 O O . VAL A 1 105 ? -14.273 -3.039 7.207 1 97.44 105 VAL A O 1
ATOM 803 N N . GLY A 1 106 ? -13.117 -4.145 5.707 1 97.5 106 GLY A N 1
ATOM 804 C CA . GLY A 1 106 ? -12.727 -2.928 5.012 1 97.5 106 GLY A CA 1
ATOM 805 C C . GLY A 1 106 ? -13.914 -2.139 4.48 1 97.5 106 GLY A C 1
ATOM 806 O O . GLY A 1 106 ? -13.992 -0.924 4.672 1 97.5 106 GLY A O 1
ATOM 807 N N . ILE A 1 107 ? -14.812 -2.775 3.889 1 96.81 107 ILE A N 1
ATOM 808 C CA . ILE A 1 107 ? -15.984 -2.141 3.305 1 96.81 107 ILE A CA 1
ATOM 809 C C . ILE A 1 107 ? -16.844 -1.538 4.41 1 96.81 107 ILE A C 1
ATOM 811 O O . ILE A 1 107 ? -17.391 -0.436 4.258 1 96.81 107 ILE A O 1
ATOM 815 N N . VAL A 1 108 ? -16.969 -2.258 5.41 1 96.19 108 VAL A N 1
ATOM 816 C CA . VAL A 1 108 ? -17.75 -1.773 6.547 1 96.19 108 VAL A CA 1
ATOM 817 C C . VAL A 1 108 ? -17.141 -0.47 7.066 1 96.19 108 VAL A C 1
ATOM 819 O O . VAL A 1 108 ? -17.859 0.485 7.355 1 96.19 108 VAL A O 1
ATOM 822 N N . CYS A 1 109 ? -15.836 -0.439 7.184 1 95.25 109 CYS A N 1
ATOM 823 C CA . CYS A 1 109 ? -15.164 0.778 7.625 1 95.25 109 CYS A CA 1
ATOM 824 C C . CYS A 1 109 ? -15.453 1.933 6.672 1 95.25 109 CYS A C 1
ATOM 826 O O . CYS A 1 109 ? -15.727 3.051 7.105 1 95.25 109 CYS A O 1
ATOM 828 N N . MET A 1 110 ? -15.461 1.67 5.434 1 95.25 110 MET A N 1
ATOM 829 C CA . MET A 1 110 ? -15.695 2.715 4.441 1 95.25 110 MET A CA 1
ATOM 830 C C . MET A 1 110 ? -17.125 3.236 4.531 1 95.25 110 MET A C 1
ATOM 832 O O . MET A 1 110 ? -17.359 4.441 4.418 1 95.25 110 MET A O 1
ATOM 836 N N . ILE A 1 111 ? -18.047 2.377 4.695 1 93.31 111 ILE A N 1
ATOM 837 C CA . ILE A 1 111 ? -19.453 2.754 4.797 1 93.31 111 ILE A CA 1
ATOM 838 C C . ILE A 1 111 ? -19.672 3.582 6.059 1 93.31 111 ILE A C 1
ATOM 840 O O . ILE A 1 111 ? -20.391 4.582 6.035 1 93.31 111 ILE A O 1
ATOM 844 N N . PHE A 1 112 ? -19.047 3.219 7.078 1 90.81 112 PHE A N 1
ATOM 845 C CA . PHE A 1 112 ? -19.25 3.889 8.359 1 90.81 112 PHE A CA 1
ATOM 846 C C . PHE A 1 112 ? -18.625 5.277 8.344 1 90.81 112 PHE A C 1
ATOM 848 O O . PHE A 1 112 ? -19 6.141 9.141 1 90.81 112 PHE A O 1
ATOM 855 N N . HIS A 1 113 ? -17.609 5.473 7.52 1 88 113 HIS A N 1
ATOM 856 C CA . HIS A 1 113 ? -17.047 6.809 7.371 1 88 113 HIS A CA 1
ATOM 857 C C . HIS A 1 113 ? -18.125 7.816 6.973 1 88 113 HIS A C 1
ATOM 859 O O . HIS A 1 113 ? -18.125 8.945 7.461 1 88 113 HIS A O 1
ATOM 865 N N . PHE A 1 114 ? -19.047 7.406 6.156 1 88.25 114 PHE A N 1
ATOM 866 C CA . PHE A 1 114 ? -20.078 8.312 5.664 1 88.25 114 PHE A CA 1
ATOM 867 C C . PHE A 1 114 ? -21.25 8.383 6.645 1 88.25 114 PHE A C 1
ATOM 869 O O . PHE A 1 114 ? -22.031 9.336 6.617 1 88.25 114 PHE A O 1
ATOM 876 N N . LEU A 1 115 ? -21.297 7.465 7.465 1 85.44 115 LEU A N 1
ATOM 877 C CA . LEU A 1 115 ? -22.391 7.43 8.422 1 85.44 115 LEU A CA 1
ATOM 878 C C . LEU A 1 115 ? -22.016 8.156 9.711 1 85.44 115 LEU A C 1
ATOM 880 O O . LEU A 1 115 ? -22.859 8.82 10.32 1 85.44 115 LEU A O 1
ATOM 884 N N . LEU A 1 116 ? -20.922 7.918 10.273 1 77.88 116 LEU A N 1
ATOM 885 C CA . LEU A 1 116 ? -20.547 8.461 11.57 1 77.88 116 LEU A CA 1
ATOM 886 C C . LEU A 1 116 ? -19.922 9.844 11.414 1 77.88 116 LEU A C 1
ATOM 888 O O . LEU A 1 116 ? -19.891 10.633 12.367 1 77.88 116 LEU A O 1
ATOM 892 N N . GLY A 1 117 ? -19.938 10.422 10.414 1 59.25 117 GLY A N 1
ATOM 893 C CA . GLY A 1 117 ? -19.344 11.734 10.227 1 59.25 117 GLY A CA 1
ATOM 894 C C . GLY A 1 117 ? -17.891 11.805 10.695 1 59.25 117 GLY A C 1
ATOM 895 O O . GLY A 1 117 ? -17.438 10.938 11.438 1 59.25 117 GLY A O 1
ATOM 896 N N . CYS A 1 118 ? -16.891 12.445 10.039 1 52.56 118 CYS A N 1
ATOM 897 C CA . CYS A 1 118 ? -15.469 12.57 10.328 1 52.56 118 CYS A CA 1
ATOM 898 C C . CYS A 1 118 ? -15.242 12.992 11.773 1 52.56 118 CYS A C 1
ATOM 900 O O . CYS A 1 118 ? -15.773 14.016 12.219 1 52.56 118 CYS A O 1
ATOM 902 N N . PRO A 1 119 ? -14.922 12.117 12.703 1 48.78 119 PRO A N 1
ATOM 903 C CA . PRO A 1 119 ? -14.648 12.695 14.016 1 48.78 119 PRO A CA 1
ATOM 904 C C . PRO A 1 119 ? -13.781 13.953 13.938 1 48.78 119 PRO A C 1
ATOM 906 O O . PRO A 1 119 ? -12.883 14.031 13.086 1 48.78 119 PRO A O 1
ATOM 909 N N . ARG A 1 120 ? -14.352 15.094 14.094 1 43.91 120 ARG A N 1
ATOM 910 C CA . ARG A 1 120 ? -13.523 16.297 14.172 1 43.91 120 ARG A CA 1
ATOM 911 C C . ARG A 1 120 ? -12.234 16.016 14.945 1 43.91 120 ARG A C 1
ATOM 913 O O . ARG A 1 120 ? -12.242 15.289 15.938 1 43.91 120 ARG A O 1
ATOM 920 N N . PRO A 1 121 ? -11.07 16.078 14.328 1 39.53 121 PRO A N 1
ATOM 921 C CA . PRO A 1 121 ? -9.82 15.852 15.047 1 39.53 121 PRO A CA 1
ATOM 922 C C . PRO A 1 121 ? -9.875 16.328 16.5 1 39.53 121 PRO A C 1
ATOM 924 O O . PRO A 1 121 ? -10.516 17.344 16.797 1 39.53 121 PRO A O 1
ATOM 927 N N . LEU A 1 122 ? -9.906 15.453 17.422 1 39.16 122 LEU A N 1
ATOM 928 C CA . LEU A 1 122 ? -9.875 15.734 18.859 1 39.16 122 LEU A CA 1
ATOM 929 C C . LEU A 1 122 ? -8.969 16.922 19.156 1 39.16 122 LEU A C 1
ATOM 931 O O . LEU A 1 122 ? -8.898 17.391 20.297 1 39.16 122 LEU A O 1
ATOM 935 N N . ILE A 1 123 ? -8.031 17.266 18.234 1 37.69 123 ILE A N 1
ATOM 936 C CA . ILE A 1 123 ? -7.078 18.297 18.625 1 37.69 123 ILE A CA 1
ATOM 937 C C . ILE A 1 123 ? -7.824 19.578 19 1 37.69 123 ILE A C 1
ATOM 939 O O . ILE A 1 123 ? -7.414 20.297 19.906 1 37.69 123 ILE A O 1
ATOM 943 N N . ASN A 1 124 ? -8.82 19.938 18.25 1 39.97 124 ASN A N 1
ATOM 944 C CA . ASN A 1 124 ? -9.438 21.234 18.516 1 39.97 124 ASN A CA 1
ATOM 945 C C . ASN A 1 124 ? -10.297 21.188 19.781 1 39.97 124 ASN A C 1
ATOM 947 O O . ASN A 1 124 ? -10.883 22.203 20.156 1 39.97 124 ASN A O 1
ATOM 951 N N . ARG A 1 125 ? -10.508 20.047 20.312 1 39.44 125 ARG A N 1
ATOM 952 C CA 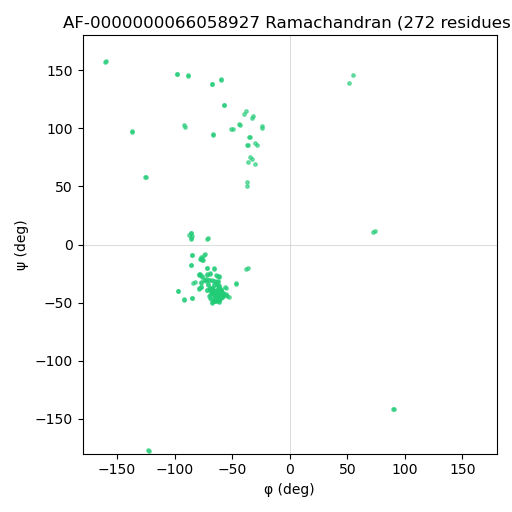. ARG A 1 125 ? -11.289 20.031 21.547 1 39.44 125 ARG A CA 1
ATOM 953 C C . ARG A 1 125 ? -10.5 20.609 22.703 1 39.44 125 ARG A C 1
ATOM 955 O O . ARG A 1 125 ? -11.078 21.172 23.641 1 39.44 125 ARG A O 1
ATOM 962 N N . SER A 1 126 ? -9.133 20.344 22.641 1 42.03 126 SER A N 1
ATOM 963 C CA . SER A 1 126 ? -8.391 20.859 23.797 1 42.03 126 SER A CA 1
ATOM 964 C C . SER A 1 126 ? -8.266 22.375 23.734 1 42.03 126 SER A C 1
ATOM 966 O O . SER A 1 126 ? -7.977 23.031 24.734 1 42.03 126 SER A O 1
ATOM 968 N N . VAL A 1 127 ? -8.242 22.938 22.438 1 44.16 127 VAL A N 1
ATOM 969 C CA . VAL A 1 127 ? -8.086 24.391 22.375 1 44.16 127 VAL A CA 1
ATOM 970 C C . VAL A 1 127 ? -9.398 25.062 22.781 1 44.16 127 VAL A C 1
ATOM 972 O O . VAL A 1 127 ? -9.391 26.203 23.25 1 44.16 127 VAL A O 1
ATOM 975 N N . GLU A 1 128 ? -10.477 24.344 22.484 1 45.12 128 GLU A N 1
ATOM 976 C CA . GLU A 1 128 ? -11.703 25.047 22.859 1 45.12 128 GLU A CA 1
ATOM 977 C C . GLU A 1 128 ? -11.844 25.141 24.375 1 45.12 128 GLU A C 1
ATOM 979 O O . GLU A 1 128 ? -12.578 25.984 24.875 1 45.12 128 GLU A O 1
ATOM 984 N N . ARG A 1 129 ? -11.211 24.188 25.016 1 42.28 129 ARG A N 1
ATOM 985 C CA . ARG A 1 129 ? -11.445 24.297 26.453 1 42.28 129 ARG A CA 1
ATOM 986 C C . ARG A 1 129 ? -10.594 25.422 27.062 1 42.28 129 ARG A C 1
ATOM 988 O O . ARG A 1 129 ? -10.57 25.594 28.281 1 42.28 129 ARG A O 1
ATOM 995 N N . LYS A 1 130 ? -9.609 25.984 26.266 1 46.38 130 LYS A N 1
ATOM 996 C CA . LYS A 1 130 ? -9.008 27.078 27.016 1 46.38 130 LYS A CA 1
ATOM 997 C C . LYS A 1 130 ? -10 28.219 27.234 1 46.38 130 LYS A C 1
ATOM 999 O O . LYS A 1 130 ? -10.57 28.719 26.266 1 46.38 130 LYS A O 1
ATOM 1004 N N . PRO A 1 131 ? -10.68 28.266 28.297 1 45.22 131 PRO A N 1
ATOM 1005 C CA . PRO A 1 131 ? -11.57 29.391 28.641 1 45.22 131 PRO A CA 1
ATOM 1006 C C . PRO A 1 131 ? -11.031 30.734 28.172 1 45.22 131 PRO A C 1
ATOM 1008 O O . PRO A 1 131 ? -9.836 31 28.297 1 45.22 131 PRO A O 1
ATOM 1011 N N . GLU A 1 132 ? -11.383 31.25 26.969 1 46.53 132 GLU A N 1
ATOM 1012 C CA . GLU A 1 132 ? -11.062 32.656 26.672 1 46.53 132 GLU A CA 1
ATOM 1013 C C . GLU A 1 132 ? -10.914 33.469 27.953 1 46.53 132 GLU A C 1
ATOM 1015 O O . GLU A 1 132 ? -11.703 33.312 28.875 1 46.53 132 GLU A O 1
ATOM 1020 N N . PRO A 1 133 ? -9.727 33.75 28.359 1 46.34 133 PRO A N 1
ATOM 1021 C CA . P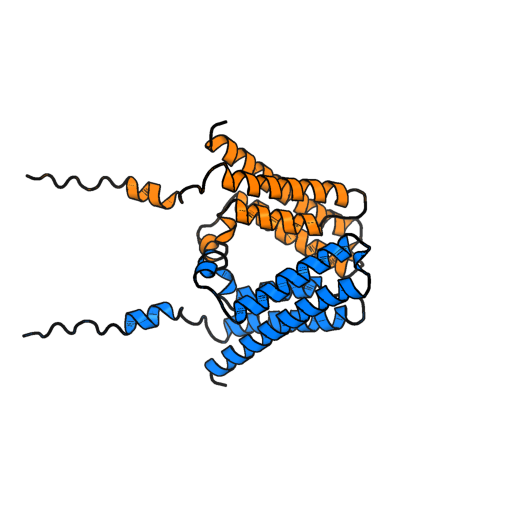RO A 1 133 ? -9.703 34.594 29.547 1 46.34 133 PRO A CA 1
ATOM 1022 C C . PRO A 1 133 ? -10.812 35.656 29.547 1 46.34 133 PRO A C 1
ATOM 1024 O O . PRO A 1 133 ? -11.016 36.344 28.547 1 46.34 133 PRO A O 1
ATOM 1027 N N . GLN A 1 134 ? -12.008 35.438 29.969 1 43.19 134 GLN A N 1
ATOM 1028 C CA . GLN A 1 134 ? -13 36.469 30.25 1 43.19 134 GLN A CA 1
ATOM 1029 C C . GLN A 1 134 ? -12.336 37.75 30.766 1 43.19 134 GLN A C 1
ATOM 1031 O O . GLN A 1 134 ? -11.703 37.719 31.812 1 43.19 134 GLN A O 1
ATOM 1036 N N . GLY A 1 135 ? -11.648 38.562 29.891 1 41.78 135 GLY A N 1
ATOM 1037 C CA . GLY A 1 135 ? -11.234 39.906 30.281 1 41.78 135 GLY A CA 1
ATOM 1038 C C . GLY A 1 135 ? -12.148 40.531 31.312 1 41.78 135 GLY A C 1
ATOM 1039 O O . GLY A 1 135 ? -13.352 40.656 31.094 1 41.78 135 GLY A O 1
ATOM 1040 N N . GLN A 1 136 ? -11.992 40.312 32.656 1 37.72 136 GLN A N 1
ATOM 1041 C CA . GLN A 1 136 ? -12.578 41.031 33.781 1 37.72 136 GLN A CA 1
ATOM 1042 C C . GLN A 1 136 ? -12.727 42.531 33.469 1 37.72 136 GLN A C 1
ATOM 1044 O O . GLN A 1 136 ? -11.734 43.219 33.25 1 37.72 136 GLN A O 1
ATOM 1049 N N . HIS A 1 137 ? -13.695 42.969 32.656 1 38.22 137 HIS A N 1
ATOM 1050 C CA . HIS A 1 137 ? -14.109 44.375 32.656 1 38.22 137 HIS A CA 1
ATOM 1051 C C . HIS A 1 137 ? -14.078 44.938 34.062 1 38.22 137 HIS A C 1
ATOM 1053 O O . HIS A 1 137 ? -14.93 44.594 34.906 1 38.22 137 HIS A O 1
ATOM 1059 N N . ALA A 1 138 ? -12.859 44.688 34.75 1 33.75 138 ALA A N 1
ATOM 1060 C CA . ALA A 1 138 ? -12.758 45.719 35.781 1 33.75 138 ALA A CA 1
ATOM 1061 C C . ALA A 1 138 ? -12.336 47.062 35.156 1 33.75 138 ALA A C 1
ATOM 1063 O O . ALA A 1 138 ? -11.594 47.125 34.188 1 33.75 138 ALA A O 1
ATOM 1064 N N . MET B 1 1 ? 27.438 16.438 -10.117 1 59.09 1 MET B N 1
ATOM 1065 C CA . MET B 1 1 ? 26.016 16.531 -10.422 1 59.09 1 MET B CA 1
ATOM 1066 C C . MET B 1 1 ? 25.297 17.406 -9.406 1 59.09 1 MET B C 1
ATOM 1068 O O . MET B 1 1 ? 25.422 17.188 -8.195 1 59.09 1 MET B O 1
ATOM 1072 N N . SER B 1 2 ? 24.797 18.484 -9.93 1 80.31 2 SER B N 1
ATOM 1073 C CA . SER B 1 2 ? 24.078 19.375 -9.039 1 80.31 2 SER B CA 1
ATOM 1074 C C . SER B 1 2 ? 22.891 18.672 -8.398 1 80.31 2 SER B C 1
ATOM 1076 O O . SER B 1 2 ? 22.375 17.688 -8.93 1 80.31 2 SER B O 1
ATOM 1078 N N . GLN B 1 3 ? 22.641 18.953 -7.195 1 81.5 3 GLN B N 1
ATOM 1079 C CA . GLN B 1 3 ? 21.5 18.406 -6.461 1 81.5 3 GLN B CA 1
ATOM 1080 C C . GLN B 1 3 ? 20.219 18.5 -7.281 1 81.5 3 GLN B C 1
ATOM 1082 O O . GLN B 1 3 ? 19.406 17.578 -7.266 1 81.5 3 GLN B O 1
ATOM 1087 N N . SER B 1 4 ? 20.078 19.516 -8.07 1 84.06 4 SER B N 1
ATOM 1088 C CA . SER B 1 4 ? 18.891 19.703 -8.891 1 84.06 4 SER B CA 1
ATOM 1089 C C . SER B 1 4 ? 18.797 18.656 -9.992 1 84.06 4 SER B C 1
ATOM 1091 O O . SER B 1 4 ? 17.719 18.141 -10.273 1 84.06 4 SER B O 1
ATOM 1093 N N . THR B 1 5 ? 19.953 18.375 -10.523 1 88.44 5 THR B N 1
ATOM 1094 C CA . THR B 1 5 ? 19.984 17.375 -11.586 1 88.44 5 THR B CA 1
ATOM 1095 C C . THR B 1 5 ? 19.672 15.992 -11.023 1 88.44 5 THR B C 1
ATOM 1097 O O . THR B 1 5 ? 18.969 15.211 -11.672 1 88.44 5 THR B O 1
ATOM 1100 N N . ALA B 1 6 ? 20.141 15.727 -9.922 1 88.25 6 ALA B N 1
ATOM 1101 C CA . ALA B 1 6 ? 19.875 14.438 -9.273 1 88.25 6 ALA B CA 1
ATOM 1102 C C . ALA B 1 6 ? 18.375 14.273 -9 1 88.25 6 ALA B C 1
ATOM 1104 O O . ALA B 1 6 ? 17.828 13.18 -9.188 1 88.25 6 ALA B O 1
ATOM 1105 N N . TYR B 1 7 ? 17.75 15.32 -8.633 1 87 7 TYR B N 1
ATOM 1106 C CA . TYR B 1 7 ? 16.328 15.289 -8.359 1 87 7 TYR B CA 1
ATOM 1107 C C . TYR B 1 7 ? 15.531 15 -9.625 1 87 7 TYR B C 1
ATOM 1109 O O . TYR B 1 7 ? 14.578 14.219 -9.609 1 87 7 TYR B O 1
ATOM 1117 N N . ILE B 1 8 ? 15.93 15.609 -10.664 1 90.31 8 ILE B N 1
ATOM 1118 C CA . ILE B 1 8 ? 15.242 15.414 -11.93 1 90.31 8 ILE B CA 1
ATOM 1119 C C . ILE B 1 8 ? 15.43 13.977 -12.406 1 90.31 8 ILE B C 1
ATOM 1121 O O . ILE B 1 8 ? 14.492 13.359 -12.914 1 90.31 8 ILE B O 1
ATOM 1125 N N . ILE B 1 9 ? 16.578 13.469 -12.211 1 93.06 9 ILE B N 1
ATOM 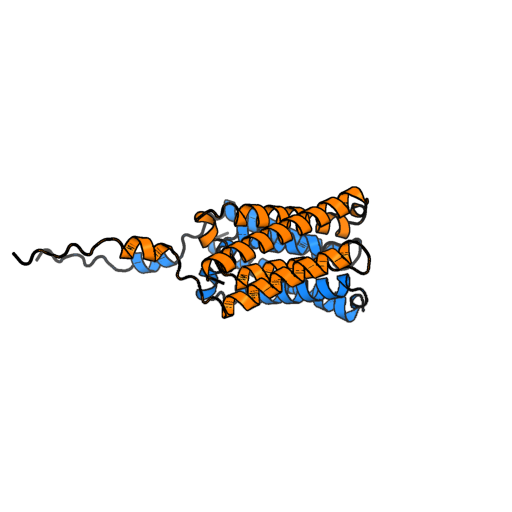1126 C CA . ILE B 1 9 ? 16.859 12.102 -12.609 1 93.06 9 ILE B CA 1
ATOM 1127 C C . ILE B 1 9 ? 16.016 11.133 -11.797 1 93.06 9 ILE B C 1
ATOM 1129 O O . ILE B 1 9 ? 15.438 10.188 -12.344 1 93.06 9 ILE B O 1
ATOM 1133 N N . LEU B 1 10 ? 15.906 11.398 -10.562 1 93.31 10 LEU B N 1
ATOM 1134 C CA . LEU B 1 10 ? 15.117 10.523 -9.695 1 93.31 10 LEU B CA 1
ATOM 1135 C C . LEU B 1 10 ? 13.641 10.594 -10.055 1 93.31 10 LEU B C 1
ATOM 1137 O O . LEU B 1 10 ? 12.945 9.57 -10.047 1 93.31 10 LEU B O 1
ATOM 1141 N N . ASN B 1 11 ? 13.258 11.75 -10.367 1 93.88 11 ASN B N 1
ATOM 1142 C CA . ASN B 1 11 ? 11.875 11.906 -10.789 1 93.88 11 ASN B CA 1
ATOM 1143 C C . ASN B 1 11 ? 11.578 11.109 -12.055 1 93.88 11 ASN B C 1
ATOM 1145 O O . ASN B 1 11 ? 10.555 10.43 -12.141 1 93.88 11 ASN B O 1
ATOM 1149 N N . ILE B 1 12 ? 12.398 11.156 -12.961 1 95.5 12 ILE B N 1
ATOM 1150 C CA . ILE B 1 12 ? 12.234 10.43 -14.211 1 95.5 12 ILE B CA 1
ATOM 1151 C C . ILE B 1 12 ? 12.266 8.93 -13.945 1 95.5 12 ILE B C 1
ATOM 1153 O O . ILE B 1 12 ? 11.477 8.172 -14.516 1 95.5 12 ILE B O 1
ATOM 1157 N N . LEU B 1 13 ? 13.164 8.531 -13.086 1 96.69 13 LEU B N 1
ATOM 1158 C CA . LEU B 1 13 ? 13.258 7.117 -12.742 1 96.69 13 LEU B CA 1
ATOM 1159 C C . LEU B 1 13 ? 11.961 6.625 -12.109 1 96.69 13 LEU B C 1
ATOM 1161 O O . LEU B 1 13 ? 11.508 5.516 -12.398 1 96.69 13 LEU B O 1
ATOM 1165 N N . VAL B 1 14 ? 11.43 7.469 -11.266 1 96.94 14 VAL B N 1
ATOM 1166 C CA . VAL B 1 14 ? 10.188 7.098 -10.586 1 96.94 14 VAL B CA 1
ATOM 1167 C C . VAL B 1 14 ? 9.055 7.008 -11.594 1 96.94 14 VAL B C 1
ATOM 1169 O O . VAL B 1 14 ? 8.227 6.094 -1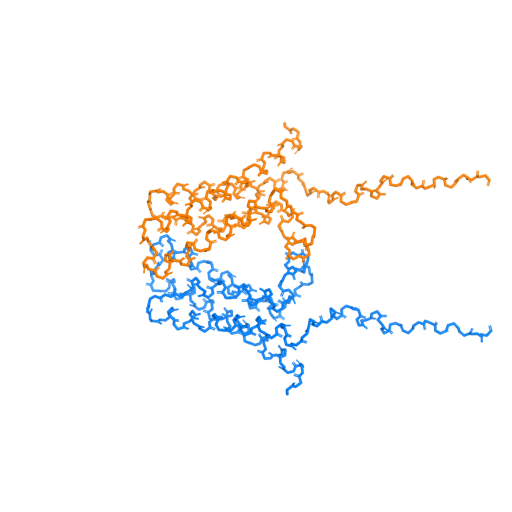1.531 1 96.94 14 VAL B O 1
ATOM 1172 N N . ILE B 1 15 ? 9.031 7.906 -12.562 1 96.94 15 ILE B N 1
ATOM 1173 C CA . ILE B 1 15 ? 8.031 7.867 -13.617 1 96.94 15 ILE B CA 1
ATOM 1174 C C . ILE B 1 15 ? 8.211 6.602 -14.453 1 96.94 15 ILE B C 1
ATOM 1176 O O . ILE B 1 15 ? 7.238 5.91 -14.766 1 96.94 15 ILE B O 1
ATOM 1180 N N . LEU B 1 16 ? 9.383 6.25 -14.719 1 97.25 16 LEU B N 1
ATOM 1181 C CA . LEU B 1 16 ? 9.68 5.043 -15.484 1 97.25 16 LEU B CA 1
ATOM 1182 C C . LEU B 1 16 ? 9.219 3.799 -14.734 1 97.25 16 LEU B C 1
ATOM 1184 O O . LEU B 1 16 ? 8.617 2.902 -15.32 1 97.25 16 LEU B O 1
ATOM 1188 N N . ALA B 1 17 ? 9.531 3.785 -13.484 1 97.69 17 ALA B N 1
ATOM 1189 C CA . ALA B 1 17 ? 9.086 2.66 -12.664 1 97.69 17 ALA B CA 1
ATOM 1190 C C . ALA B 1 17 ? 7.562 2.535 -12.688 1 97.69 17 ALA B C 1
ATOM 1192 O O . ALA B 1 17 ? 7.027 1.433 -12.812 1 97.69 17 ALA B O 1
ATOM 1193 N N . GLY B 1 18 ? 6.902 3.699 -12.562 1 97.69 18 GLY B N 1
ATOM 1194 C CA . GLY B 1 18 ? 5.449 3.68 -12.641 1 97.69 18 GLY B CA 1
ATOM 1195 C C . GLY B 1 18 ? 4.934 3.148 -13.961 1 97.69 18 GLY B C 1
ATOM 1196 O O . GLY B 1 18 ? 3.951 2.404 -14 1 97.69 18 GLY B O 1
ATOM 1197 N N . CYS B 1 19 ? 5.551 3.482 -15.016 1 96.94 19 CYS B N 1
ATOM 1198 C CA . CYS B 1 19 ? 5.18 3.002 -16.344 1 96.94 19 CYS B CA 1
ATOM 1199 C C . CYS B 1 19 ? 5.387 1.496 -16.453 1 96.94 19 CYS B C 1
ATOM 1201 O O . CYS B 1 19 ? 4.543 0.789 -17 1 96.94 19 CYS B O 1
ATOM 1203 N N . PHE B 1 20 ? 6.449 1.059 -15.93 1 96.94 20 PHE B N 1
ATOM 1204 C CA . PHE B 1 20 ? 6.711 -0.376 -15.945 1 96.94 20 PHE B CA 1
ATOM 1205 C C . PHE B 1 20 ? 5.66 -1.125 -15.133 1 96.94 20 PHE B C 1
ATOM 1207 O O . PHE B 1 20 ? 5.191 -2.188 -15.547 1 96.94 20 PHE B O 1
ATOM 1214 N N . ILE B 1 21 ? 5.305 -0.585 -14.008 1 97.38 21 ILE B N 1
ATOM 1215 C CA . ILE B 1 21 ? 4.297 -1.198 -13.148 1 97.38 21 ILE B CA 1
ATOM 1216 C C . ILE B 1 21 ? 2.963 -1.267 -13.898 1 97.38 21 ILE B C 1
ATOM 1218 O O . ILE B 1 21 ? 2.305 -2.309 -13.906 1 97.38 21 ILE B O 1
ATOM 1222 N N . THR B 1 22 ? 2.707 -0.172 -14.531 1 96.88 22 THR B N 1
ATOM 1223 C CA . THR B 1 22 ? 1.476 -0.135 -15.312 1 96.88 22 THR B CA 1
ATOM 1224 C C . THR B 1 22 ? 1.521 -1.157 -16.438 1 96.88 22 THR B C 1
ATOM 1226 O O . THR B 1 22 ? 0.54 -1.859 -16.688 1 96.88 22 THR B O 1
ATOM 1229 N N . ALA B 1 23 ? 2.619 -1.31 -17.094 1 95.62 23 ALA B N 1
ATOM 1230 C CA . ALA B 1 23 ? 2.795 -2.268 -18.172 1 95.62 23 ALA B CA 1
ATOM 1231 C C . ALA B 1 23 ? 2.604 -3.699 -17.688 1 95.62 23 ALA B C 1
ATOM 1233 O O . ALA B 1 23 ? 2.029 -4.531 -18.391 1 95.62 23 ALA B O 1
ATOM 1234 N N . CYS B 1 24 ? 3.107 -3.98 -16.531 1 94.12 24 CYS B N 1
ATOM 1235 C CA . CYS B 1 24 ? 2.93 -5.309 -15.961 1 94.12 24 CYS B CA 1
ATOM 1236 C C . CYS B 1 24 ? 1.455 -5.605 -15.719 1 94.12 24 CYS B C 1
ATOM 1238 O O . CYS B 1 24 ? 1.001 -6.734 -15.922 1 94.12 24 CYS B O 1
ATOM 1240 N N . GLY B 1 25 ? 0.742 -4.668 -15.273 1 93.44 25 GLY B N 1
ATOM 1241 C CA . GLY B 1 25 ? -0.692 -4.844 -15.117 1 93.44 25 GLY B CA 1
ATOM 1242 C C . GLY B 1 25 ? -1.405 -5.141 -16.422 1 93.44 25 GLY B C 1
ATOM 1243 O O . GLY B 1 25 ? -2.238 -6.047 -16.484 1 93.44 25 GLY B O 1
ATOM 1244 N N . ILE B 1 26 ? -1.055 -4.34 -17.391 1 93.5 26 ILE B N 1
ATOM 1245 C CA . ILE B 1 26 ? -1.64 -4.547 -18.703 1 93.5 26 ILE B CA 1
ATOM 1246 C C . ILE B 1 26 ? -1.257 -5.926 -19.234 1 93.5 26 ILE B C 1
ATOM 1248 O O . ILE B 1 26 ? -2.09 -6.633 -19.812 1 93.5 26 ILE B O 1
ATOM 1252 N N . TYR B 1 27 ? -0.054 -6.297 -19.016 1 90.94 27 TYR B N 1
ATOM 1253 C CA . TYR B 1 27 ? 0.446 -7.594 -19.469 1 90.94 27 TYR B CA 1
ATOM 1254 C C . TYR B 1 27 ? -0.355 -8.727 -18.844 1 90.94 27 TYR B C 1
ATOM 1256 O O . TYR B 1 27 ? -0.646 -9.727 -19.516 1 90.94 27 TYR B O 1
ATOM 1264 N N . LEU B 1 28 ? -0.684 -8.609 -17.625 1 89.19 28 LEU B N 1
ATOM 1265 C CA . LEU B 1 28 ? -1.448 -9.648 -16.938 1 89.19 28 LEU B CA 1
ATOM 1266 C C . LEU B 1 28 ? -2.832 -9.805 -17.562 1 89.19 28 LEU B C 1
ATOM 1268 O O . LEU B 1 28 ? -3.346 -10.922 -17.672 1 89.19 28 LEU B O 1
ATOM 1272 N N . PHE B 1 29 ? -3.414 -8.766 -18.062 1 88.06 29 PHE B N 1
ATOM 1273 C CA . PHE B 1 29 ? -4.746 -8.805 -18.656 1 88.06 29 PHE B CA 1
ATOM 1274 C C . PHE B 1 29 ? -4.691 -9.281 -20.094 1 88.06 29 PHE B C 1
ATOM 1276 O O . PHE B 1 29 ? -5.59 -9.992 -20.562 1 88.06 29 PHE B O 1
ATOM 1283 N N . VAL B 1 30 ? -3.717 -9.023 -20.797 1 85.94 30 VAL B N 1
ATOM 1284 C CA . VAL B 1 30 ? -3.596 -9.383 -22.219 1 85.94 30 VAL B CA 1
ATOM 1285 C C . VAL B 1 30 ? -3.223 -10.859 -22.328 1 85.94 30 VAL B C 1
ATOM 1287 O O . VAL B 1 30 ? -3.699 -11.555 -23.234 1 85.94 30 VAL B O 1
ATOM 1290 N N . ASN B 1 31 ? -2.371 -11.344 -21.438 1 84.06 31 ASN B N 1
ATOM 1291 C CA . ASN B 1 31 ? -1.929 -12.734 -21.531 1 84.06 31 ASN B CA 1
ATOM 1292 C C . ASN B 1 31 ? -2.906 -13.672 -20.828 1 84.06 31 ASN B C 1
ATOM 1294 O O . ASN B 1 31 ? -2.615 -14.859 -20.656 1 84.06 31 ASN B O 1
ATOM 1298 N N . GLY B 1 32 ? -3.99 -13.219 -20.453 1 72.81 32 GLY B N 1
ATOM 1299 C CA . GLY B 1 32 ? -5.047 -14.062 -19.922 1 72.81 32 GLY B CA 1
ATOM 1300 C C . GLY B 1 32 ? -4.746 -14.602 -18.531 1 72.81 32 GLY B C 1
ATOM 1301 O O . GLY B 1 32 ? -5.211 -15.68 -18.172 1 72.81 32 GLY B O 1
ATOM 1302 N N . LEU B 1 33 ? -3.795 -14.133 -17.938 1 68.69 33 LEU B N 1
ATOM 1303 C CA . LEU B 1 33 ? -3.475 -14.602 -16.594 1 68.69 33 LEU B CA 1
ATOM 1304 C C . LEU B 1 33 ? -4.516 -14.125 -15.578 1 68.69 33 LEU B C 1
ATOM 1306 O O . LEU B 1 33 ? -4.457 -14.484 -14.406 1 68.69 33 LEU B O 1
ATOM 1310 N N . PHE B 1 34 ? -5.523 -13.516 -16.125 1 67.81 34 PHE B N 1
ATOM 1311 C CA . PHE B 1 34 ? -6.582 -12.977 -15.281 1 67.81 34 PHE B CA 1
ATOM 1312 C C . PHE B 1 34 ? -7.629 -14.047 -14.977 1 67.81 34 PHE B C 1
ATOM 1314 O O . PHE B 1 34 ? -8.57 -13.797 -14.219 1 67.81 34 PHE B O 1
ATOM 1321 N N . HIS B 1 35 ? -7.285 -15.195 -15.438 1 72.56 35 HIS B N 1
ATOM 1322 C CA . HIS B 1 35 ? -8.266 -16.25 -15.219 1 72.56 35 HIS B CA 1
ATOM 1323 C C . HIS B 1 35 ? -8.234 -16.734 -13.781 1 72.56 35 HIS B C 1
ATOM 1325 O O . HIS B 1 35 ? -9.258 -17.172 -13.242 1 72.56 35 HIS B O 1
ATOM 1331 N N . SER B 1 36 ? -7.09 -16.578 -13.273 1 79.56 36 SER B N 1
ATOM 1332 C CA . SER B 1 36 ? -7.031 -16.875 -11.844 1 79.56 36 SER B CA 1
ATOM 1333 C C . SER B 1 36 ? -7.359 -15.641 -11.008 1 79.56 36 SER B C 1
ATOM 1335 O O . SER B 1 36 ? -7.094 -14.516 -11.438 1 79.56 36 SER B O 1
ATOM 1337 N N . ILE B 1 37 ? -8.016 -15.75 -9.875 1 79.5 37 ILE B N 1
ATOM 1338 C CA . ILE B 1 37 ? -8.414 -14.641 -9.016 1 79.5 37 ILE B CA 1
ATOM 1339 C C . ILE B 1 37 ? -7.188 -13.805 -8.648 1 79.5 37 ILE B C 1
ATOM 1341 O O . ILE B 1 37 ? -7.23 -12.578 -8.719 1 79.5 37 ILE B O 1
ATOM 1345 N N . ILE B 1 38 ? -6.117 -14.469 -8.336 1 79.69 38 ILE B N 1
ATOM 1346 C CA . ILE B 1 38 ? -4.906 -13.773 -7.918 1 79.69 38 ILE B CA 1
ATOM 1347 C C . ILE B 1 38 ? -4.348 -12.961 -9.086 1 79.69 38 ILE B C 1
ATOM 1349 O O . ILE B 1 38 ? -3.896 -11.828 -8.906 1 79.69 38 ILE B O 1
ATOM 1353 N N . GLY B 1 39 ? -4.402 -13.586 -10.227 1 85.25 39 GLY B N 1
ATOM 1354 C CA . GLY B 1 39 ? -3.932 -12.867 -11.398 1 85.25 39 GLY B CA 1
ATOM 1355 C C . GLY B 1 39 ? -4.742 -11.617 -11.703 1 85.25 39 GLY B C 1
ATOM 1356 O O . GLY B 1 39 ? -4.184 -10.586 -12.062 1 85.25 39 GLY B O 1
ATOM 1357 N N . PHE B 1 40 ? -5.98 -11.758 -11.547 1 87.62 40 PHE B N 1
ATOM 1358 C CA . PHE B 1 40 ? -6.879 -10.633 -11.781 1 87.62 40 PHE B CA 1
ATOM 1359 C C . PHE B 1 40 ? -6.621 -9.508 -10.781 1 87.62 40 PHE B C 1
ATOM 1361 O O . PHE B 1 40 ? -6.531 -8.344 -11.164 1 87.62 40 PHE B O 1
ATOM 1368 N N . VAL B 1 41 ? -6.438 -9.852 -9.547 1 87.94 41 VAL B N 1
ATOM 1369 C CA . VAL B 1 41 ? -6.266 -8.875 -8.477 1 87.94 41 VAL B CA 1
ATOM 1370 C C . VAL B 1 41 ? -4.918 -8.172 -8.633 1 87.94 41 VAL B C 1
ATOM 1372 O O . VAL B 1 41 ? -4.832 -6.945 -8.531 1 87.94 41 VAL B O 1
ATOM 1375 N N . LEU B 1 42 ? -3.938 -8.922 -8.914 1 90.44 42 LEU B N 1
ATOM 1376 C CA . LEU B 1 42 ? -2.617 -8.336 -9.117 1 90.44 42 LEU B CA 1
ATOM 1377 C C . LEU B 1 42 ? -2.623 -7.383 -10.305 1 90.44 42 LEU B C 1
ATOM 1379 O O . LEU B 1 42 ? -1.962 -6.344 -10.281 1 90.44 42 LEU B O 1
ATOM 1383 N N . GLY B 1 43 ? -3.361 -7.793 -11.32 1 90.81 43 GLY B N 1
ATOM 1384 C CA . GLY B 1 43 ? -3.49 -6.895 -12.461 1 90.81 43 GLY B CA 1
ATOM 1385 C C . GLY B 1 43 ? -4.066 -5.543 -12.094 1 90.81 43 GLY B C 1
ATOM 1386 O O . GLY B 1 43 ? -3.541 -4.504 -12.5 1 90.81 43 GLY B O 1
ATOM 1387 N N . ILE B 1 44 ? -5.051 -5.605 -11.25 1 90.19 44 ILE B N 1
ATOM 1388 C CA . ILE B 1 44 ? -5.699 -4.371 -10.812 1 90.19 44 ILE B CA 1
ATOM 1389 C C . ILE B 1 44 ? -4.746 -3.574 -9.93 1 90.19 44 ILE B C 1
ATOM 1391 O O . ILE B 1 44 ? -4.617 -2.357 -10.078 1 90.19 44 ILE B O 1
ATOM 1395 N N . TYR B 1 45 ? -4.113 -4.25 -9.008 1 93.31 45 TYR B N 1
ATOM 1396 C CA . TYR B 1 45 ? -3.152 -3.623 -8.109 1 93.31 45 TYR B CA 1
ATOM 1397 C C . TYR B 1 45 ? -2.072 -2.889 -8.898 1 93.31 45 TYR B C 1
ATOM 1399 O O . TYR B 1 45 ? -1.764 -1.73 -8.602 1 93.31 45 TYR B O 1
ATOM 1407 N N . TYR B 1 46 ? -1.564 -3.484 -9.906 1 95.19 46 TYR B N 1
ATOM 1408 C CA . TYR B 1 46 ? -0.472 -2.9 -10.672 1 95.19 46 TYR B CA 1
ATOM 1409 C C . TYR B 1 46 ? -0.96 -1.718 -11.5 1 95.19 46 TYR B C 1
ATOM 1411 O O . TYR B 1 46 ? -0.279 -0.694 -11.594 1 95.19 46 TYR B O 1
ATOM 1419 N N . LEU B 1 47 ? -2.105 -1.829 -12.047 1 95.06 47 LEU B N 1
ATOM 1420 C CA . LEU B 1 47 ? -2.658 -0.744 -12.852 1 95.06 47 LEU B CA 1
ATOM 1421 C C . LEU B 1 47 ? -2.926 0.487 -11.992 1 95.06 47 LEU B C 1
ATOM 1423 O O . LEU B 1 47 ? -2.506 1.594 -12.336 1 95.06 47 LEU B O 1
ATOM 1427 N N . LEU B 1 48 ? -3.516 0.231 -10.891 1 94.06 48 LEU B N 1
ATOM 1428 C CA . LEU B 1 48 ? -3.859 1.334 -10 1 94.06 48 LEU B CA 1
ATOM 1429 C C . LEU B 1 48 ? -2.604 1.981 -9.43 1 94.06 48 LEU B C 1
ATOM 1431 O O . LEU B 1 48 ? -2.461 3.205 -9.453 1 94.06 48 LEU B O 1
ATOM 1435 N N . ALA B 1 49 ? -1.757 1.163 -8.922 1 95.81 49 ALA B N 1
ATOM 1436 C CA . ALA B 1 49 ? -0.546 1.687 -8.289 1 95.81 49 ALA B CA 1
ATOM 1437 C C . ALA B 1 49 ? 0.332 2.408 -9.312 1 95.81 49 ALA B C 1
ATOM 1439 O O . ALA B 1 49 ? 0.818 3.51 -9.055 1 95.81 49 ALA B O 1
ATOM 1440 N N . GLY B 1 50 ? 0.524 1.76 -10.492 1 97.25 50 GLY B N 1
ATOM 1441 C CA . GLY B 1 50 ? 1.376 2.342 -11.516 1 97.25 50 GLY B CA 1
ATOM 1442 C C . GLY B 1 50 ? 0.879 3.688 -12.008 1 97.25 50 GLY B C 1
ATOM 1443 O O . GLY B 1 50 ? 1.639 4.656 -12.055 1 97.25 50 GLY B O 1
ATOM 1444 N N . VAL B 1 51 ? -0.342 3.773 -12.336 1 96.31 51 VAL B N 1
ATOM 1445 C CA . VAL B 1 51 ? -0.938 5.004 -12.844 1 96.31 51 VAL B CA 1
ATOM 1446 C C . VAL B 1 51 ? -0.886 6.09 -11.773 1 96.31 51 VAL B C 1
ATOM 1448 O O . VAL B 1 51 ? -0.551 7.238 -12.055 1 96.31 51 VAL B O 1
ATOM 1451 N N . CYS B 1 52 ? -1.167 5.695 -10.547 1 95.62 52 CYS B N 1
ATOM 1452 C CA . CYS B 1 52 ? -1.132 6.652 -9.445 1 95.62 52 CYS B CA 1
ATOM 1453 C C . CYS B 1 52 ? 0.273 7.215 -9.258 1 95.62 52 CYS B C 1
ATOM 1455 O O . CYS B 1 52 ? 0.442 8.422 -9.062 1 95.62 52 CYS B O 1
ATOM 1457 N N . ILE B 1 53 ? 1.248 6.395 -9.312 1 96.44 53 ILE B N 1
ATOM 1458 C CA . ILE B 1 53 ? 2.631 6.816 -9.125 1 96.44 53 ILE B CA 1
ATOM 1459 C C . ILE B 1 53 ? 3.027 7.801 -10.219 1 96.44 53 ILE B C 1
ATOM 1461 O O . ILE B 1 53 ? 3.615 8.852 -9.938 1 96.44 53 ILE B O 1
ATOM 1465 N N . VAL B 1 54 ? 2.674 7.5 -11.445 1 95.56 54 VAL B N 1
ATOM 1466 C CA . VAL B 1 54 ? 3.018 8.375 -12.562 1 95.56 54 VAL B CA 1
ATOM 1467 C C . VAL B 1 54 ? 2.307 9.719 -12.414 1 95.56 54 VAL B C 1
ATOM 1469 O O . VAL B 1 54 ? 2.92 10.773 -12.578 1 95.56 54 VAL B O 1
ATOM 1472 N N . LEU B 1 55 ? 1.076 9.711 -12.023 1 94 55 LEU B N 1
ATOM 1473 C CA . LEU B 1 55 ? 0.301 10.938 -11.859 1 94 55 LEU B CA 1
ATOM 1474 C C . LEU B 1 55 ? 0.872 11.789 -10.734 1 94 55 LEU B C 1
ATOM 1476 O O . LEU B 1 55 ? 1.008 13.008 -10.883 1 94 55 LEU B O 1
ATOM 1480 N N . LEU B 1 56 ? 1.234 11.156 -9.664 1 92.31 56 LEU B N 1
ATOM 1481 C CA . LEU B 1 56 ? 1.762 11.883 -8.516 1 92.31 56 LEU B CA 1
ATOM 1482 C C . LEU B 1 56 ? 3.109 12.516 -8.844 1 92.31 56 LEU B C 1
ATOM 1484 O O . LEU B 1 56 ? 3.449 13.578 -8.312 1 92.31 56 LEU B O 1
ATOM 1488 N N . GLU B 1 57 ? 3.82 11.883 -9.68 1 92.31 57 GLU B N 1
ATOM 1489 C CA . GLU B 1 57 ? 5.141 12.406 -10.023 1 92.31 57 GLU B CA 1
ATOM 1490 C C . GLU B 1 57 ? 5.039 13.57 -11 1 92.31 57 GLU B C 1
ATOM 1492 O O . GLU B 1 57 ? 5.938 14.414 -11.062 1 92.31 57 GLU B O 1
ATOM 1497 N N . ILE B 1 58 ? 3.969 13.562 -11.734 1 91.56 58 ILE B N 1
ATOM 1498 C CA . ILE B 1 58 ? 3.775 14.648 -12.695 1 91.56 58 ILE B CA 1
ATOM 1499 C C . ILE B 1 58 ? 3.125 15.844 -12 1 91.56 58 ILE B C 1
ATOM 1501 O O . ILE B 1 58 ? 3.57 16.984 -12.156 1 91.56 58 ILE B O 1
ATOM 1505 N N . VAL B 1 59 ? 2.105 15.469 -11.242 1 87.25 59 VAL B N 1
ATOM 1506 C CA . VAL B 1 59 ? 1.356 16.516 -10.555 1 87.25 59 VAL B CA 1
ATOM 1507 C C . VAL B 1 59 ? 1.062 16.078 -9.117 1 87.25 59 VAL B C 1
ATOM 1509 O O . VAL B 1 59 ? 0.264 15.172 -8.891 1 87.25 59 VAL B O 1
ATOM 1512 N N . PHE B 1 60 ? 1.823 16.484 -8.203 1 83.06 60 PHE B N 1
ATOM 1513 C CA . PHE B 1 60 ? 1.545 16.172 -6.805 1 83.06 60 PHE B CA 1
ATOM 1514 C C . PHE B 1 60 ? 0.688 17.25 -6.164 1 83.06 60 PHE B C 1
ATOM 1516 O O . PHE B 1 60 ? 1.203 18.297 -5.75 1 83.06 60 PHE B O 1
ATOM 1523 N N . PRO B 1 61 ? -0.611 16.891 -6.07 1 83.62 61 PRO B N 1
ATOM 1524 C CA . PRO B 1 61 ? -1.474 17.891 -5.434 1 83.62 61 PRO B CA 1
ATOM 1525 C C . PRO B 1 61 ? -1.163 18.078 -3.951 1 83.62 61 PRO B C 1
ATOM 1527 O O . PRO B 1 61 ? -0.941 17.094 -3.234 1 83.62 61 PRO B O 1
ATOM 1530 N N . GLN B 1 62 ? -1.159 19.281 -3.529 1 86 62 GLN B N 1
ATOM 1531 C CA . GLN B 1 62 ? -0.82 19.625 -2.152 1 86 62 GLN B CA 1
ATOM 1532 C C . GLN B 1 62 ? -1.794 18.984 -1.169 1 86 62 GLN B C 1
ATOM 1534 O O . GLN B 1 62 ? -1.419 18.641 -0.044 1 86 62 GLN B O 1
ATOM 1539 N N . LYS B 1 63 ? -2.967 18.766 -1.634 1 85.75 63 LYS B N 1
ATOM 1540 C CA . LYS B 1 63 ? -3.98 18.156 -0.788 1 85.75 63 LYS B CA 1
ATOM 1541 C C . LYS B 1 63 ? -3.596 16.719 -0.432 1 85.75 63 LYS B C 1
ATOM 1543 O O . LYS B 1 63 ? -3.996 16.203 0.613 1 85.75 63 LYS B O 1
ATOM 1548 N N . LEU B 1 64 ? -2.729 16.156 -1.227 1 89.25 64 LEU B N 1
ATOM 1549 C CA . LEU B 1 64 ? -2.369 14.75 -1.027 1 89.25 64 LEU B CA 1
ATOM 1550 C C . LEU B 1 64 ? -1.261 14.617 0.012 1 89.25 64 LEU B C 1
ATOM 1552 O O . LEU B 1 64 ? -1.022 13.531 0.535 1 89.25 64 LEU B O 1
ATOM 1556 N N . VAL B 1 65 ? -0.715 15.773 0.397 1 86.88 65 VAL B N 1
ATOM 1557 C CA . VAL B 1 65 ? 0.38 15.742 1.36 1 86.88 65 VAL B CA 1
ATOM 1558 C C . VAL B 1 65 ? -0.146 15.305 2.727 1 86.88 65 VAL B C 1
ATOM 1560 O O . VAL B 1 65 ? 0.5 14.523 3.428 1 86.88 65 VAL B O 1
ATOM 1563 N N . ASN B 1 66 ? -1.31 15.773 2.99 1 86.5 66 ASN B N 1
ATOM 1564 C CA . ASN B 1 66 ? -1.899 15.445 4.281 1 86.5 66 ASN B CA 1
ATOM 1565 C C . ASN B 1 66 ? -2.322 13.977 4.344 1 86.5 66 ASN B C 1
ATOM 1567 O O . ASN B 1 66 ? -2.424 13.398 5.426 1 86.5 66 ASN B O 1
ATOM 1571 N N . LEU B 1 67 ? -2.486 13.391 3.162 1 88.5 67 LEU B N 1
ATOM 1572 C CA . LEU B 1 67 ? -2.93 12.008 3.105 1 88.5 67 LEU B CA 1
ATOM 1573 C C . LEU B 1 67 ? -1.743 11.062 2.928 1 88.5 67 LEU B C 1
ATOM 1575 O O . LEU B 1 67 ? -1.705 9.984 3.529 1 88.5 67 LEU B O 1
ATOM 1579 N N . PHE B 1 68 ? -0.833 11.555 2.084 1 90.88 68 PHE B N 1
ATOM 1580 C CA . PHE B 1 68 ? 0.314 10.727 1.734 1 90.88 68 PHE B CA 1
ATOM 1581 C C . PHE B 1 68 ? 1.619 11.461 2.014 1 90.88 68 PHE B C 1
ATOM 1583 O O . PHE B 1 68 ? 2.484 11.555 1.141 1 90.88 68 PHE B O 1
ATOM 1590 N N . GLY B 1 69 ? 1.777 11.852 3.283 1 90 69 GLY B N 1
ATOM 1591 C CA . GLY B 1 69 ? 2.973 12.594 3.65 1 90 69 GLY B CA 1
ATOM 1592 C C . GLY B 1 69 ? 4.254 11.805 3.439 1 90 69 GLY B C 1
ATOM 1593 O O . GLY B 1 69 ? 5.281 12.367 3.064 1 90 69 GLY B O 1
ATOM 1594 N N . PHE B 1 70 ? 4.207 10.555 3.59 1 90.62 70 PHE B N 1
ATOM 1595 C CA . PHE B 1 70 ? 5.387 9.711 3.432 1 90.62 70 PHE B CA 1
ATOM 1596 C C . PHE B 1 70 ? 5.91 9.781 2.002 1 90.62 70 PHE B C 1
ATOM 1598 O O . PHE B 1 70 ? 7.109 9.609 1.765 1 90.62 70 PHE B O 1
ATOM 1605 N N . TYR B 1 71 ? 4.992 10.07 1.085 1 92 71 TYR B N 1
ATOM 1606 C CA . TYR B 1 71 ? 5.348 10.062 -0.33 1 92 71 TYR B CA 1
ATOM 1607 C C . TYR B 1 71 ? 6.156 11.305 -0.694 1 92 71 TYR B C 1
ATOM 1609 O O . TYR B 1 71 ? 6.793 11.352 -1.751 1 92 71 TYR B O 1
ATOM 1617 N N . THR B 1 72 ? 6.16 12.273 0.193 1 89.56 72 THR B N 1
ATOM 1618 C CA . THR B 1 72 ? 6.922 13.484 -0.077 1 89.56 72 THR B CA 1
ATOM 1619 C C . THR B 1 72 ? 8.414 13.258 0.158 1 89.56 72 THR B C 1
ATOM 1621 O O . THR B 1 72 ? 9.25 14.047 -0.296 1 89.56 72 THR B O 1
ATOM 1624 N N . TYR B 1 73 ? 8.664 12.141 0.786 1 88.81 73 TYR B N 1
ATOM 1625 C CA . TYR B 1 73 ? 10.047 11.766 1.042 1 88.81 73 TYR B CA 1
ATOM 1626 C C . TYR B 1 73 ? 10.547 10.773 -0.003 1 88.81 73 TYR B C 1
ATOM 1628 O O . TYR B 1 73 ? 9.797 9.898 -0.449 1 88.81 73 TYR B O 1
ATOM 1636 N N . TRP B 1 74 ? 11.805 10.898 -0.299 1 91.5 74 TRP B N 1
ATOM 1637 C CA . TRP B 1 74 ? 12.406 9.953 -1.233 1 91.5 74 TRP B CA 1
ATOM 1638 C C . TRP B 1 74 ? 12.422 8.547 -0.645 1 91.5 74 TRP B C 1
ATOM 1640 O O . TRP B 1 74 ? 12.25 7.562 -1.367 1 91.5 74 TRP B O 1
ATOM 1650 N N . PHE B 1 75 ? 12.602 8.516 0.592 1 91.88 75 PHE B N 1
ATOM 1651 C CA . PHE B 1 75 ? 12.625 7.227 1.269 1 91.88 75 PHE B CA 1
ATOM 1652 C C . PHE B 1 75 ? 11.266 6.539 1.171 1 91.88 75 PHE B C 1
ATOM 1654 O O . PHE B 1 75 ? 11.188 5.348 0.877 1 91.88 75 PHE B O 1
ATOM 1661 N N . GLY B 1 76 ? 10.266 7.355 1.382 1 92.69 76 GLY B N 1
ATOM 1662 C CA . GLY B 1 76 ? 8.93 6.801 1.294 1 92.69 76 GLY B CA 1
ATOM 1663 C C . GLY B 1 76 ? 8.562 6.34 -0.104 1 92.69 76 GLY B C 1
ATOM 1664 O O . GLY B 1 76 ? 8 5.258 -0.28 1 92.69 76 GLY B O 1
ATOM 1665 N N . LYS B 1 77 ? 8.945 7.078 -1.024 1 93.94 77 LYS B N 1
ATOM 1666 C CA . LYS B 1 77 ? 8.695 6.727 -2.42 1 93.94 77 LYS B CA 1
ATOM 1667 C C . LYS B 1 77 ? 9.422 5.438 -2.797 1 93.94 77 LYS B C 1
ATOM 1669 O O . LYS B 1 77 ? 8.828 4.539 -3.396 1 93.94 77 LYS B O 1
ATOM 1674 N N . GLY B 1 78 ? 10.609 5.453 -2.4 1 95.44 78 GLY B N 1
ATOM 1675 C CA . GLY B 1 78 ? 11.422 4.285 -2.713 1 95.44 78 GLY B CA 1
ATOM 1676 C C . GLY B 1 78 ? 10.898 3.012 -2.078 1 95.44 78 GLY B C 1
ATOM 1677 O O . GLY B 1 78 ? 10.875 1.957 -2.717 1 95.44 78 GLY B O 1
ATOM 1678 N N . ALA B 1 79 ? 10.484 3.143 -0.892 1 94.62 79 ALA B N 1
ATOM 1679 C CA . ALA B 1 79 ? 9.945 1.987 -0.18 1 94.62 79 ALA B CA 1
ATOM 1680 C C . ALA B 1 79 ? 8.688 1.459 -0.863 1 94.62 79 ALA B C 1
ATOM 1682 O O . ALA B 1 79 ? 8.531 0.249 -1.041 1 94.62 79 ALA B O 1
ATOM 1683 N N . LEU B 1 80 ? 7.84 2.354 -1.207 1 95 80 LEU B N 1
ATOM 1684 C CA . LEU B 1 80 ? 6.605 1.971 -1.878 1 95 80 LEU B CA 1
ATOM 1685 C C . LEU B 1 80 ? 6.898 1.272 -3.201 1 95 80 LEU B C 1
ATOM 1687 O O . LEU B 1 80 ? 6.34 0.208 -3.484 1 95 80 LEU B O 1
ATOM 1691 N N . ILE B 1 81 ? 7.766 1.823 -3.936 1 97.31 81 ILE B N 1
ATOM 1692 C CA . ILE B 1 81 ? 8.109 1.292 -5.25 1 97.31 81 ILE B CA 1
ATOM 1693 C C . ILE B 1 81 ? 8.789 -0.068 -5.098 1 97.31 81 ILE B C 1
ATOM 1695 O O . ILE B 1 81 ? 8.508 -0.997 -5.859 1 97.31 81 ILE B O 1
ATOM 1699 N N . SER B 1 82 ? 9.648 -0.167 -4.16 1 95.62 82 SER B N 1
ATOM 1700 C CA . SER B 1 82 ? 10.336 -1.434 -3.92 1 95.62 82 SER B CA 1
ATOM 1701 C C . SER B 1 82 ? 9.352 -2.523 -3.51 1 95.62 82 SER B C 1
ATOM 1703 O O . SER B 1 82 ? 9.469 -3.672 -3.939 1 95.62 82 SER B O 1
ATOM 1705 N N . LEU B 1 83 ? 8.422 -2.188 -2.705 1 93.06 83 LEU B N 1
ATOM 1706 C CA . LEU B 1 83 ? 7.414 -3.143 -2.264 1 93.06 83 LEU B CA 1
ATOM 1707 C C . LEU B 1 83 ? 6.586 -3.645 -3.443 1 93.06 83 LEU B C 1
ATOM 1709 O O . LEU B 1 83 ? 6.312 -4.844 -3.549 1 93.06 83 LEU B O 1
ATOM 1713 N N . ILE B 1 84 ? 6.184 -2.73 -4.309 1 95.06 84 ILE B N 1
ATOM 1714 C CA . ILE B 1 84 ? 5.422 -3.107 -5.492 1 95.06 84 ILE B CA 1
ATOM 1715 C C . ILE B 1 84 ? 6.289 -3.963 -6.414 1 95.06 84 ILE B C 1
ATOM 1717 O O . ILE B 1 84 ? 5.82 -4.953 -6.977 1 95.06 84 ILE B O 1
ATOM 1721 N N . GLY B 1 85 ? 7.566 -3.6 -6.539 1 95.19 85 GLY B N 1
ATOM 1722 C CA . GLY B 1 85 ? 8.492 -4.383 -7.34 1 95.19 85 GLY B CA 1
ATOM 1723 C C . GLY B 1 85 ? 8.641 -5.812 -6.852 1 95.19 85 GLY B C 1
ATOM 1724 O O . GLY B 1 85 ? 8.734 -6.742 -7.656 1 95.19 85 GLY B O 1
ATOM 1725 N N . LEU B 1 86 ? 8.641 -5.914 -5.594 1 91.75 86 LEU B N 1
ATOM 1726 C CA . LEU B 1 86 ? 8.719 -7.254 -5.02 1 91.75 86 LEU B CA 1
ATOM 1727 C C . LEU B 1 86 ? 7.5 -8.078 -5.406 1 91.75 86 LEU B C 1
ATOM 1729 O O . LEU B 1 86 ? 7.605 -9.289 -5.633 1 91.75 86 LEU B O 1
ATOM 1733 N N . LEU B 1 87 ? 6.41 -7.488 -5.508 1 90.81 87 LEU B N 1
ATOM 1734 C CA . LEU B 1 87 ? 5.176 -8.172 -5.879 1 90.81 87 LEU B CA 1
ATOM 1735 C C . LEU B 1 87 ? 5.207 -8.594 -7.344 1 90.81 87 LEU B C 1
ATOM 1737 O O . LEU B 1 87 ? 4.602 -9.602 -7.719 1 90.81 87 LEU B O 1
ATOM 1741 N N . ILE B 1 88 ? 5.887 -7.824 -8.102 1 93.12 88 ILE B N 1
ATOM 1742 C CA . ILE B 1 88 ? 5.953 -8.078 -9.531 1 93.12 88 ILE 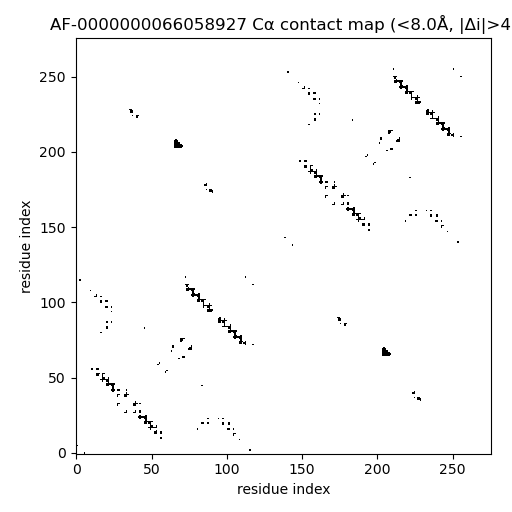B CA 1
ATOM 1743 C C . ILE B 1 88 ? 6.945 -9.203 -9.812 1 93.12 88 ILE B C 1
ATOM 1745 O O . ILE B 1 88 ? 6.801 -9.938 -10.789 1 93.12 88 ILE B O 1
ATOM 1749 N N . LEU B 1 89 ? 7.871 -9.375 -8.953 1 88.31 89 LEU B N 1
ATOM 1750 C CA . LEU B 1 89 ? 8.938 -10.344 -9.164 1 88.31 89 LEU B CA 1
ATOM 1751 C C . LEU B 1 89 ? 8.375 -11.742 -9.383 1 88.31 89 LEU B C 1
ATOM 1753 O O . LEU B 1 89 ? 7.594 -12.234 -8.57 1 88.31 89 LEU B O 1
ATOM 1757 N N . GLY B 1 90 ? 8.656 -12.281 -10.461 1 84.25 90 GLY B N 1
ATOM 1758 C CA . GLY B 1 90 ? 8.203 -13.617 -10.82 1 84.25 90 GLY B CA 1
ATOM 1759 C C . GLY B 1 90 ? 9.344 -14.562 -11.148 1 84.25 90 GLY B C 1
ATOM 1760 O O . GLY B 1 90 ? 10.508 -14.234 -10.938 1 84.25 90 GLY B O 1
ATOM 1761 N N . ASN B 1 91 ? 8.906 -15.711 -11.516 1 76.56 91 ASN B N 1
ATOM 1762 C CA . ASN B 1 91 ? 9.891 -16.766 -11.734 1 76.56 91 ASN B CA 1
ATOM 1763 C C . ASN B 1 91 ? 10.617 -16.594 -13.07 1 76.56 91 ASN B C 1
ATOM 1765 O O . ASN B 1 91 ? 11.781 -16.969 -13.203 1 76.56 91 ASN B O 1
ATOM 1769 N N . SER B 1 92 ? 9.984 -16.172 -14.016 1 74.06 92 SER B N 1
ATOM 1770 C CA . SER B 1 92 ? 10.727 -16.047 -15.266 1 74.06 92 SER B CA 1
ATOM 1771 C C . SER B 1 92 ? 10.031 -15.086 -16.219 1 74.06 92 SER B C 1
ATOM 1773 O O . SER B 1 92 ? 8.891 -14.672 -15.984 1 74.06 92 SER B O 1
ATOM 1775 N N . GLY B 1 93 ? 10.914 -14.586 -17.141 1 83.31 93 GLY B N 1
ATOM 1776 C CA . GLY B 1 93 ? 10.359 -13.844 -18.25 1 83.31 93 GLY B CA 1
ATOM 1777 C C . GLY B 1 93 ? 10.227 -12.359 -17.969 1 83.31 93 GLY B C 1
ATOM 1778 O O . GLY B 1 93 ? 11.148 -11.742 -17.422 1 83.31 93 GLY B O 1
ATOM 1779 N N . PHE B 1 94 ? 9.133 -11.812 -18.469 1 84.94 94 PHE B N 1
ATOM 1780 C CA . PHE B 1 94 ? 8.836 -10.383 -18.406 1 84.94 94 PHE B CA 1
ATOM 1781 C C . PHE B 1 94 ? 8.734 -9.914 -16.953 1 84.94 94 PHE B C 1
ATOM 1783 O O . PHE B 1 94 ? 9.266 -8.859 -16.609 1 84.94 94 PHE B O 1
ATOM 1790 N N . PHE B 1 95 ? 8.227 -10.703 -16.062 1 88.81 95 PHE B N 1
ATOM 1791 C CA . PHE B 1 95 ? 7.988 -10.312 -14.688 1 88.81 95 PHE B CA 1
ATOM 1792 C C . PHE B 1 95 ? 9.289 -10.305 -13.891 1 88.81 95 PHE B C 1
ATOM 1794 O O . PHE B 1 95 ? 9.461 -9.484 -12.984 1 88.81 95 PHE B O 1
ATOM 1801 N N . LEU B 1 96 ? 10.125 -11.148 -14.234 1 90.12 96 LEU B N 1
ATOM 1802 C CA . LEU B 1 96 ? 11.414 -11.164 -13.555 1 90.12 96 LEU B CA 1
ATOM 1803 C C . LEU B 1 96 ? 12.211 -9.898 -13.859 1 90.12 96 LEU B C 1
ATOM 1805 O O . LEU B 1 96 ? 12.719 -9.242 -12.953 1 90.12 96 LEU B O 1
ATOM 1809 N N . ALA B 1 97 ? 12.289 -9.57 -15.102 1 92.75 97 ALA B N 1
ATOM 1810 C CA . ALA B 1 97 ? 13.039 -8.391 -15.523 1 92.75 97 ALA B CA 1
ATOM 1811 C C . ALA B 1 97 ? 12.391 -7.113 -14.984 1 92.75 97 ALA B C 1
ATOM 1813 O O . ALA B 1 97 ? 13.07 -6.262 -14.406 1 92.75 97 ALA B O 1
ATOM 1814 N N . ALA B 1 98 ? 11.102 -7.012 -15.172 1 93.38 98 ALA B N 1
ATOM 1815 C CA . ALA B 1 98 ? 10.383 -5.82 -14.734 1 93.38 98 ALA B CA 1
ATOM 1816 C C . ALA B 1 98 ? 10.477 -5.645 -13.219 1 93.38 98 ALA B C 1
ATOM 1818 O O . ALA B 1 98 ? 10.703 -4.535 -12.734 1 93.38 98 ALA B O 1
ATOM 1819 N N . GLY B 1 99 ? 10.352 -6.727 -12.508 1 93.88 99 GLY B N 1
ATOM 1820 C CA . GLY B 1 99 ? 10.477 -6.664 -11.062 1 93.88 99 GLY B CA 1
ATOM 1821 C C . GLY B 1 99 ? 11.828 -6.168 -10.594 1 93.88 99 GLY B C 1
ATOM 1822 O O . GLY B 1 99 ? 11.914 -5.32 -9.703 1 93.88 99 GLY B O 1
ATOM 1823 N N . ILE B 1 100 ? 12.781 -6.652 -11.242 1 94.56 100 ILE B N 1
ATOM 1824 C CA . ILE B 1 100 ? 14.141 -6.277 -10.883 1 94.56 100 ILE B CA 1
ATOM 1825 C C . ILE B 1 100 ? 14.352 -4.785 -11.148 1 94.56 100 ILE B C 1
ATOM 1827 O O . ILE B 1 100 ? 14.898 -4.07 -10.305 1 94.56 100 ILE B O 1
ATOM 1831 N N . ILE B 1 101 ? 13.922 -4.363 -12.195 1 96.38 101 ILE B N 1
ATOM 1832 C CA . ILE B 1 101 ? 14.094 -2.959 -12.562 1 96.38 101 ILE B CA 1
ATOM 1833 C C . ILE B 1 101 ? 13.352 -2.074 -11.562 1 96.38 101 ILE B C 1
ATOM 1835 O O . ILE B 1 101 ? 13.914 -1.1 -11.055 1 96.38 101 ILE B O 1
ATOM 1839 N N . VAL B 1 102 ? 12.148 -2.395 -11.273 1 97.31 102 VAL B N 1
ATOM 1840 C CA . VAL B 1 102 ? 11.312 -1.587 -10.383 1 97.31 102 VAL B CA 1
ATOM 1841 C C . VAL B 1 102 ? 11.914 -1.576 -8.977 1 97.31 102 VAL B C 1
ATOM 1843 O O . VAL B 1 102 ? 12 -0.524 -8.344 1 97.31 102 VAL B O 1
ATOM 1846 N N . ILE B 1 103 ? 12.422 -2.693 -8.539 1 96.81 103 ILE B N 1
ATOM 1847 C CA . ILE B 1 103 ? 13.047 -2.766 -7.223 1 96.81 103 ILE B CA 1
ATOM 1848 C C . ILE B 1 103 ? 14.312 -1.918 -7.207 1 96.81 103 ILE B C 1
ATOM 1850 O O . ILE B 1 103 ? 14.578 -1.199 -6.242 1 96.81 103 ILE B O 1
ATOM 1854 N N . ALA B 1 104 ? 15.016 -2 -8.227 1 97.56 104 ALA B N 1
ATOM 1855 C CA . ALA B 1 104 ? 16.25 -1.236 -8.328 1 97.56 104 ALA B CA 1
ATOM 1856 C C . ALA B 1 104 ? 15.984 0.263 -8.227 1 97.56 104 ALA B C 1
ATOM 1858 O O . ALA B 1 104 ? 16.672 0.977 -7.496 1 97.56 104 ALA B O 1
ATOM 1859 N N . VAL B 1 105 ? 14.984 0.728 -8.93 1 97.38 105 VAL B N 1
ATOM 1860 C CA . VAL B 1 105 ? 14.633 2.143 -8.875 1 97.38 105 VAL B CA 1
ATOM 1861 C C . VAL B 1 105 ? 14.234 2.527 -7.457 1 97.38 105 VAL B C 1
ATOM 1863 O O . VAL B 1 105 ? 14.625 3.586 -6.961 1 97.38 105 VAL B O 1
ATOM 1866 N N . GLY B 1 106 ? 13.484 1.718 -6.82 1 97.5 106 GLY B N 1
ATOM 1867 C CA . GLY B 1 106 ? 13.094 1.977 -5.445 1 97.5 106 GLY B CA 1
ATOM 1868 C C . GLY B 1 106 ? 14.273 2.092 -4.5 1 97.5 106 GLY B C 1
ATOM 1869 O O . GLY B 1 106 ? 14.352 3.027 -3.701 1 97.5 106 GLY B O 1
ATOM 1870 N N . ILE B 1 107 ? 15.172 1.234 -4.613 1 96.81 107 ILE B N 1
ATOM 1871 C CA . ILE B 1 107 ? 16.344 1.207 -3.752 1 96.81 107 ILE B CA 1
ATOM 1872 C C . ILE B 1 107 ? 17.203 2.443 -4.012 1 96.81 107 ILE B C 1
ATOM 1874 O O . ILE B 1 107 ? 17.734 3.045 -3.074 1 96.81 107 ILE B O 1
ATOM 1878 N N . VAL B 1 108 ? 17.328 2.74 -5.199 1 96.19 108 VAL B N 1
ATOM 1879 C CA . VAL B 1 108 ? 18.094 3.926 -5.57 1 96.19 108 VAL B CA 1
ATOM 1880 C C . VAL B 1 108 ? 17.484 5.16 -4.914 1 96.19 108 VAL B C 1
ATOM 1882 O O . VAL B 1 108 ? 18.203 6.012 -4.383 1 96.19 108 VAL B O 1
ATOM 1885 N N . CYS B 1 109 ? 16.188 5.266 -4.969 1 95.25 109 CYS B N 1
ATOM 1886 C CA . CYS B 1 109 ? 15.508 6.387 -4.328 1 95.25 109 CYS B CA 1
ATOM 1887 C C . CYS B 1 109 ? 15.789 6.41 -2.83 1 95.25 109 CYS B C 1
ATOM 1889 O O . CYS B 1 109 ? 16.062 7.469 -2.26 1 95.25 109 CYS B O 1
ATOM 1891 N N . MET B 1 110 ? 15.805 5.297 -2.23 1 95.25 110 MET B N 1
ATOM 1892 C CA . MET B 1 110 ? 16.031 5.223 -0.792 1 95.25 110 MET B CA 1
ATOM 1893 C C . MET B 1 110 ? 17.469 5.633 -0.454 1 95.25 110 MET B C 1
ATOM 1895 O O . MET B 1 110 ? 17.703 6.332 0.536 1 95.25 110 MET B O 1
ATOM 1899 N N . ILE B 1 111 ? 18.375 5.207 -1.217 1 93.25 111 ILE B N 1
ATOM 1900 C CA . ILE B 1 111 ? 19.781 5.535 -0.996 1 93.25 111 ILE B CA 1
ATOM 1901 C C . ILE B 1 111 ? 20 7.035 -1.186 1 93.25 111 ILE B C 1
ATOM 1903 O O . ILE B 1 111 ? 20.719 7.668 -0.409 1 93.25 111 ILE B O 1
ATOM 1907 N N . PHE B 1 112 ? 19.375 7.566 -2.127 1 90.62 112 PHE B N 1
ATOM 1908 C CA . PHE B 1 112 ? 19.562 8.977 -2.449 1 90.62 112 PHE B CA 1
ATOM 1909 C C . PHE B 1 112 ? 18.922 9.867 -1.391 1 90.62 112 PHE B C 1
ATOM 1911 O O . PHE B 1 112 ? 19.281 11.039 -1.263 1 90.62 112 PHE B O 1
ATOM 1918 N N . HIS B 1 113 ? 17.922 9.359 -0.705 1 88 113 HIS B N 1
ATOM 1919 C CA . HIS B 1 113 ? 17.359 10.117 0.409 1 88 113 HIS B CA 1
ATOM 1920 C C . HIS B 1 113 ? 18.438 10.477 1.428 1 88 113 HIS B C 1
ATOM 1922 O O . HIS B 1 113 ? 18.438 11.578 1.977 1 88 113 HIS B O 1
ATOM 1928 N N . PHE B 1 114 ? 19.375 9.594 1.648 1 88.25 114 PHE B N 1
ATOM 1929 C CA . PHE B 1 114 ? 20.406 9.812 2.65 1 88.25 114 PHE B CA 1
ATOM 1930 C C . PHE B 1 114 ? 21.562 10.617 2.064 1 88.25 114 PHE B C 1
ATOM 1932 O O . PHE B 1 114 ? 22.359 11.211 2.805 1 88.25 114 PHE B O 1
ATOM 1939 N N . LEU B 1 115 ? 21.609 10.641 0.837 1 85.31 115 LEU B N 1
ATOM 1940 C CA . LEU B 1 115 ? 22.703 11.359 0.183 1 85.31 115 LEU B CA 1
ATOM 1941 C C . LEU B 1 115 ? 22.312 12.805 -0.101 1 85.31 115 LEU B C 1
ATOM 1943 O O . LEU B 1 115 ? 23.141 13.711 -0.01 1 85.31 115 LEU B O 1
ATOM 1947 N N . LEU B 1 116 ? 21.203 13.062 -0.631 1 77.75 116 LEU B N 1
ATOM 1948 C CA . LEU B 1 116 ? 20.797 14.398 -1.051 1 77.75 116 LEU B CA 1
ATOM 1949 C C . LEU B 1 116 ? 20.188 15.172 0.112 1 77.75 116 LEU B C 1
ATOM 1951 O O . LEU B 1 116 ? 20.156 16.406 0.099 1 77.75 116 LEU B O 1
ATOM 1955 N N . GLY B 1 117 ? 20.203 14.766 1.187 1 59.38 117 GLY B N 1
ATOM 1956 C CA . GLY B 1 117 ? 19.609 15.461 2.32 1 59.38 117 GLY B CA 1
ATOM 1957 C C . GLY B 1 117 ? 18.156 15.797 2.117 1 59.38 117 GLY B C 1
ATOM 1958 O O . GLY B 1 117 ? 17.641 15.719 0.997 1 59.38 117 GLY B O 1
ATOM 1959 N N . CYS B 1 118 ? 17.219 15.805 3.117 1 52.47 118 CYS B N 1
ATOM 1960 C CA . CYS B 1 118 ? 15.789 16.078 3.088 1 52.4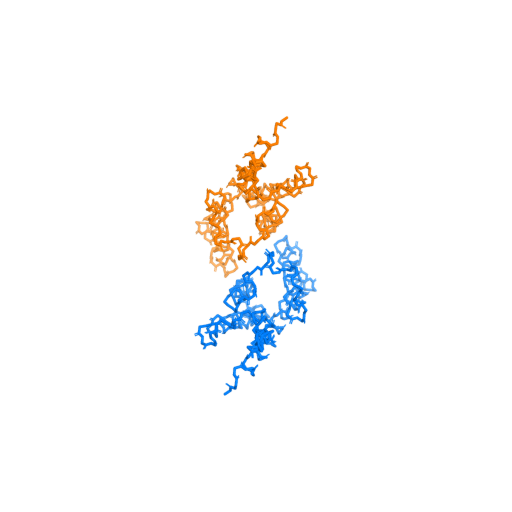7 118 CYS B CA 1
ATOM 1961 C C . CYS B 1 118 ? 15.5 17.391 2.385 1 52.47 118 CYS B C 1
ATOM 1963 O O . CYS B 1 118 ? 16.031 18.438 2.764 1 52.47 118 CYS B O 1
ATOM 1965 N N . PRO B 1 119 ? 15.102 17.422 1.131 1 48.53 119 PRO B N 1
ATOM 1966 C CA . PRO B 1 119 ? 14.773 18.75 0.62 1 48.53 119 PRO B CA 1
ATOM 1967 C C . PRO B 1 119 ? 13.961 19.578 1.609 1 48.53 119 PRO B C 1
ATOM 1969 O O . PRO B 1 119 ? 13.109 19.031 2.32 1 48.53 119 PRO B O 1
ATOM 1972 N N . ARG B 1 120 ? 14.547 20.5 2.273 1 44.03 120 ARG B N 1
ATOM 1973 C CA . ARG B 1 120 ? 13.734 21.391 3.09 1 44.03 120 ARG B CA 1
ATOM 1974 C C . ARG B 1 120 ? 12.438 21.766 2.371 1 44.03 120 ARG B C 1
ATOM 1976 O O . ARG B 1 120 ? 12.438 21.984 1.159 1 44.03 120 ARG B O 1
ATOM 1983 N N . PRO B 1 121 ? 11.273 21.328 2.842 1 39.62 121 PRO B N 1
ATOM 1984 C CA . PRO B 1 121 ? 10.016 21.703 2.189 1 39.62 121 PRO B CA 1
ATOM 1985 C C . PRO B 1 121 ? 10.07 23.094 1.56 1 39.62 121 PRO B C 1
ATOM 1987 O O . PRO B 1 121 ? 10.695 24 2.109 1 39.62 121 PRO B O 1
ATOM 1990 N N . LEU B 1 122 ? 10.062 23.203 0.306 1 39.25 122 LEU B N 1
ATOM 1991 C CA . LEU B 1 122 ? 10.016 24.453 -0.442 1 39.25 122 LEU B CA 1
ATOM 1992 C C . LEU B 1 122 ? 9.109 25.453 0.25 1 39.25 122 LEU B C 1
ATOM 1994 O O . LEU B 1 122 ? 9.016 26.609 -0.183 1 39.25 122 LEU B O 1
ATOM 1998 N N . ILE B 1 123 ? 8.188 24.984 1.122 1 37.84 123 ILE B N 1
ATOM 1999 C CA . ILE B 1 123 ? 7.227 25.953 1.643 1 37.84 123 ILE B CA 1
ATOM 2000 C C . ILE B 1 123 ? 7.969 27.094 2.338 1 37.84 123 ILE B C 1
ATOM 2002 O O . ILE B 1 123 ? 7.523 28.25 2.305 1 37.84 123 ILE B O 1
ATOM 2006 N N . ASN B 1 124 ? 8.961 26.781 3.127 1 40.06 124 ASN B N 1
ATOM 2007 C CA . ASN B 1 124 ? 9.578 27.859 3.902 1 40.06 124 ASN B CA 1
ATOM 2008 C C . ASN B 1 124 ? 10.43 28.766 3.021 1 40.06 124 ASN B C 1
ATOM 2010 O O . ASN B 1 124 ? 11.023 29.734 3.508 1 40.06 124 ASN B O 1
ATOM 2014 N N . ARG B 1 125 ? 10.625 28.391 1.81 1 39.22 125 ARG B N 1
ATOM 2015 C CA . ARG B 1 125 ? 11.398 29.312 0.973 1 39.22 125 ARG B CA 1
ATOM 2016 C C . ARG B 1 125 ? 10.602 30.562 0.642 1 39.22 125 ARG B C 1
ATOM 2018 O O . ARG B 1 125 ? 11.172 31.641 0.439 1 39.22 125 ARG B O 1
ATOM 2025 N N . SER B 1 126 ? 9.234 30.312 0.482 1 41.72 126 SER B N 1
ATOM 2026 C CA . SER B 1 126 ? 8.484 31.516 0.126 1 41.72 126 SER B CA 1
ATOM 2027 C C . SER B 1 126 ? 8.359 32.469 1.313 1 41.72 126 SER B C 1
ATOM 2029 O O . SER B 1 126 ? 8.078 33.656 1.14 1 41.72 126 SER B O 1
ATOM 2031 N N . VAL B 1 127 ? 8.312 31.828 2.586 1 43.53 127 VAL B N 1
ATOM 2032 C CA . VAL B 1 127 ? 8.156 32.75 3.719 1 43.53 127 VAL B CA 1
ATOM 2033 C C . VAL B 1 127 ? 9.469 33.5 3.963 1 43.53 127 VAL B C 1
ATOM 2035 O O . VAL B 1 127 ? 9.461 34.594 4.531 1 43.53 127 VAL B O 1
ATOM 2038 N N . GLU B 1 128 ? 10.555 32.781 3.635 1 44.91 128 GLU B N 1
ATOM 2039 C CA . GLU B 1 128 ? 11.773 33.531 3.93 1 44.91 128 GLU B CA 1
ATOM 2040 C C . GLU B 1 128 ? 11.93 34.719 3 1 44.91 128 GLU B C 1
ATOM 2042 O O . GLU B 1 128 ? 12.711 35.625 3.283 1 44.91 128 GLU B O 1
ATOM 2047 N N . ARG B 1 129 ? 11.281 34.562 1.844 1 42.12 129 ARG B N 1
ATOM 2048 C CA . ARG B 1 129 ? 11.5 35.75 0.999 1 42.12 129 ARG B CA 1
ATOM 2049 C C . ARG B 1 129 ? 10.656 36.938 1.463 1 42.12 129 ARG B C 1
ATOM 2051 O O . ARG B 1 129 ? 10.609 37.969 0.803 1 42.12 129 ARG B O 1
ATOM 2058 N N . LYS B 1 130 ? 9.68 36.688 2.391 1 46.19 130 LYS B N 1
ATOM 2059 C CA . LYS B 1 130 ? 9.078 37.969 2.744 1 46.19 130 LYS B CA 1
ATOM 2060 C C . LYS B 1 130 ? 10.078 38.844 3.48 1 46.19 130 LYS B C 1
ATOM 2062 O O . LYS B 1 130 ? 10.648 38.438 4.492 1 46.19 130 LYS B O 1
ATOM 2067 N N . PRO B 1 131 ? 10.75 39.688 2.84 1 44.69 131 PRO B N 1
ATOM 2068 C CA . PRO B 1 131 ? 11.625 40.688 3.477 1 44.69 131 PRO B CA 1
ATOM 2069 C C . PRO B 1 131 ? 11.07 41.188 4.805 1 44.69 131 PRO B C 1
ATOM 2071 O O . PRO B 1 131 ? 9.883 41.5 4.91 1 44.69 131 PRO B O 1
ATOM 2074 N N . GLU B 1 132 ? 11.391 40.625 5.98 1 46.19 132 GLU B N 1
ATOM 2075 C CA . GLU B 1 132 ? 11.062 41.281 7.234 1 46.19 132 GLU B CA 1
ATOM 2076 C C . GLU B 1 132 ? 10.922 42.781 7.027 1 46.19 132 GLU B C 1
ATOM 2078 O O . GLU B 1 132 ? 11.727 43.406 6.32 1 46.19 132 GLU B O 1
ATOM 2083 N N . PRO B 1 133 ? 9.734 43.281 6.93 1 45.69 133 PRO B N 1
ATOM 2084 C CA . PRO B 1 133 ? 9.75 44.75 6.82 1 45.69 133 PRO B CA 1
ATOM 2085 C C . PRO B 1 133 ? 10.844 45.406 7.668 1 45.69 133 PRO B C 1
ATOM 2087 O O . PRO B 1 133 ? 11.008 45.062 8.844 1 45.69 133 PRO B O 1
ATOM 2090 N N . GLN B 1 134 ? 12.039 45.562 7.25 1 42.69 134 GLN B N 1
ATOM 2091 C CA . GLN B 1 134 ? 13 46.469 7.902 1 42.69 134 GLN B CA 1
ATOM 2092 C C . GLN B 1 134 ? 12.305 47.656 8.547 1 42.69 134 GLN B C 1
ATOM 2094 O O . GLN B 1 134 ? 11.695 48.469 7.859 1 42.69 134 GLN B O 1
ATOM 2099 N N . GLY B 1 135 ? 11.531 47.438 9.656 1 40.47 135 GLY B N 1
ATOM 2100 C CA . GLY B 1 135 ? 11.094 48.594 10.445 1 40.47 135 GLY B CA 1
ATOM 2101 C C . GLY B 1 135 ? 12.07 49.75 10.406 1 40.47 135 GLY B C 1
ATOM 2102 O O . GLY B 1 135 ? 13.25 49.594 10.727 1 40.47 135 GLY B O 1
ATOM 2103 N N . GLN B 1 136 ? 11.992 50.688 9.414 1 37.22 136 GLN B N 1
ATOM 2104 C CA . GLN B 1 136 ? 12.609 52 9.359 1 37.22 136 GLN B CA 1
ATOM 2105 C C . GLN B 1 136 ? 12.648 52.656 10.742 1 37.22 136 GLN B C 1
ATOM 2107 O O . GLN B 1 136 ? 11.602 52.938 11.336 1 37.22 136 GLN B O 1
ATOM 2112 N N . HIS B 1 137 ? 13.484 52.156 11.656 1 37 137 HIS B N 1
ATOM 2113 C CA . HIS B 1 137 ? 13.82 53 12.805 1 37 137 HIS B CA 1
ATOM 2114 C C . HIS B 1 137 ? 13.938 54.469 12.391 1 37 137 HIS B C 1
ATOM 2116 O O . HIS B 1 137 ? 14.898 54.844 11.734 1 37 137 HIS B O 1
ATOM 2122 N N . ALA B 1 138 ? 12.812 55 11.711 1 32.06 138 ALA B N 1
ATOM 2123 C CA . ALA B 1 138 ? 12.812 56.438 11.867 1 32.06 138 ALA B CA 1
ATOM 2124 C C . ALA B 1 138 ? 12.391 56.844 13.281 1 32.06 138 ALA B C 1
ATOM 2126 O O . ALA B 1 138 ? 11.555 56.156 13.898 1 32.06 138 ALA B O 1
#

InterPro domains:
  IPR013714 Golgi apparatus membrane protein TVP15 [PF08507] (9-126)
  IPR013714 Golgi apparatus membrane protein TVP15 [PTHR28128] (4-130)

Sequence (276 aa):
MSQSTAYIILNILVILAGCFITACGIYLFVNGLFHSIIGFVLGIYYLLAGVCIVLLEIVFPQKLVNLFGFYTYWFGKGALISLIGLLILGNSGFFLAAGIIVIAVGIVCMIFHFLLGCPRPLINRSVERKPEPQGQHAMSQSTAYIILNILVILAGCFITACGIYLFVNGLFHSIIGFVLGIYYLLAGVCIVLLEIVFPQKLVNLFGFYTYWFGKGALISLIGLLILGNSGFFLAAGIIVIAVGIVCMIFHFLLGCPRPLINRSVERKPEPQGQHA

Solvent-accessible surface area (backbone atoms only — not comparable to full-atom values): 14126 Å² total; per-residue (Å²): 129,56,70,67,55,52,51,53,51,49,50,51,48,50,38,49,38,13,50,52,35,26,47,51,12,51,48,31,59,73,71,53,44,39,75,41,64,52,35,36,41,49,21,49,52,25,36,53,52,11,50,49,46,33,45,43,71,76,54,65,58,73,76,45,39,57,35,40,25,34,58,77,35,46,43,40,41,10,50,53,39,25,54,52,13,51,66,44,29,43,92,58,68,71,34,30,55,52,12,50,52,26,26,49,50,9,50,51,34,36,54,43,35,73,67,68,50,75,75,68,67,68,68,61,56,64,60,63,62,51,67,71,76,73,76,72,86,115,129,56,72,67,55,53,50,52,50,50,52,51,47,50,36,49,36,14,51,52,34,27,48,53,12,51,47,30,59,72,70,55,45,40,75,42,64,52,37,38,42,50,20,50,51,26,35,53,52,11,51,48,47,34,45,45,72,74,54,66,59,74,76,44,40,58,36,40,25,35,58,79,34,45,43,40,42,9,50,53,38,25,55,52,12,50,66,44,29,42,91,58,68,72,33,29,54,52,11,50,52,26,27,49,49,10,50,52,34,36,56,45,35,74,66,68,50,76,74,68,67,68,68,60,55,63,60,64,62,50,68,70,76,74,74,71,84,117

Radius of gyration: 22.54 Å; Cα contacts (8 Å, |Δi|>4): 341; chains: 2; bounding box: 52×81×58 Å
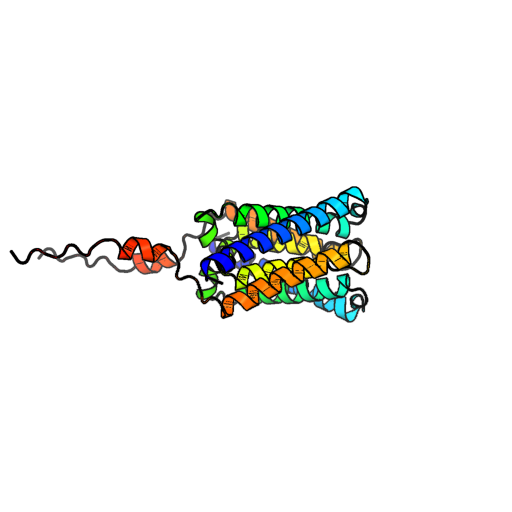
pLDDT: mean 82.69, std 18.52, range [32.06, 97.69]